Protein AF-A0A2E3C862-F1 (afdb_monomer_lite)

Foldseek 3Di:
DDPPDPPDDKDFQPPDDDDPPDDPVPDDDLLNCLQPPVVSVVVVVVVCVVVQKDWDPDLLVCQDPLNAQWFKKFFFCCPDPVNDHGRRIDRFAGWHHADPPCPVSQWTWHQHNVRMIDTDGSVGTPIMITHDSVPPPPPPPPPPVLVDAQAAAAEDDAAPQFDWAQAPVPRDTDGRYHAPDPVRSVVVCPDPSNVSCNVPVRYYYDD

Radius of gyration: 25.61 Å; chains: 1; bounding box: 65×34×68 Å

Structure (mmCIF, N/CA/C/O backbone):
data_AF-A0A2E3C862-F1
#
_entry.id   AF-A0A2E3C862-F1
#
loop_
_atom_site.group_PDB
_atom_site.id
_atom_site.type_symbol
_atom_site.label_atom_id
_atom_site.label_alt_id
_atom_site.label_comp_id
_atom_site.label_asym_id
_atom_site.label_entity_id
_atom_site.label_seq_id
_atom_site.pdbx_PDB_ins_code
_atom_site.Cartn_x
_atom_site.Cartn_y
_atom_site.Cartn_z
_atom_site.occupancy
_atom_site.B_iso_or_equiv
_atom_site.auth_seq_id
_atom_site.auth_comp_id
_atom_site.auth_asym_id
_atom_site.auth_atom_id
_atom_site.pdbx_PDB_model_num
ATOM 1 N N . MET A 1 1 ? 1.889 15.746 29.731 1.00 43.34 1 MET A N 1
ATOM 2 C CA . MET A 1 1 ? 1.780 15.105 28.400 1.00 43.34 1 MET A CA 1
ATOM 3 C C . MET A 1 1 ? 1.810 13.597 28.597 1.00 43.34 1 MET A C 1
ATOM 5 O O . MET A 1 1 ? 2.612 13.139 29.396 1.00 43.34 1 MET A O 1
ATOM 9 N N . ASN A 1 2 ? 0.906 12.845 27.964 1.00 47.69 2 ASN A N 1
ATOM 10 C CA . ASN A 1 2 ? 0.842 11.385 28.100 1.00 47.69 2 ASN A CA 1
ATOM 11 C C . ASN A 1 2 ? 2.014 10.749 27.314 1.00 47.69 2 ASN A C 1
ATOM 13 O O . ASN A 1 2 ? 2.165 11.080 26.146 1.00 47.69 2 ASN A O 1
ATOM 17 N N . PRO A 1 3 ? 2.851 9.876 27.894 1.00 51.75 3 PRO A N 1
ATOM 18 C CA . PRO A 1 3 ? 3.997 9.281 27.192 1.00 51.75 3 PRO A CA 1
ATOM 19 C C . PRO A 1 3 ? 3.621 8.343 26.026 1.00 51.75 3 PRO A C 1
ATOM 21 O O . PRO A 1 3 ? 4.484 7.998 25.230 1.00 51.75 3 PRO A O 1
ATOM 24 N N . ASN A 1 4 ? 2.342 7.979 25.869 1.00 53.47 4 ASN A N 1
ATOM 25 C CA . ASN A 1 4 ? 1.836 7.153 24.759 1.00 53.47 4 ASN A CA 1
ATOM 26 C C . ASN A 1 4 ? 1.405 7.965 23.520 1.00 53.47 4 ASN A C 1
ATOM 28 O O . ASN A 1 4 ? 0.518 7.543 22.779 1.00 53.47 4 ASN A O 1
ATOM 32 N N . LEU A 1 5 ? 1.954 9.165 23.333 1.00 59.72 5 LEU A N 1
ATOM 33 C CA . LEU A 1 5 ? 1.632 10.024 22.194 1.00 59.72 5 LEU A CA 1
ATOM 34 C C . LEU A 1 5 ? 2.174 9.440 20.889 1.00 59.72 5 LEU A C 1
ATOM 36 O O . LEU A 1 5 ? 3.243 8.837 20.873 1.00 59.72 5 LEU A O 1
ATOM 40 N N . GLN A 1 6 ? 1.462 9.704 19.790 1.00 64.69 6 GLN A N 1
ATOM 41 C CA . GLN A 1 6 ? 1.952 9.469 18.435 1.00 64.69 6 GLN A CA 1
ATOM 42 C C . GLN A 1 6 ? 3.287 10.204 18.250 1.00 64.69 6 GLN A C 1
ATOM 44 O O . GLN A 1 6 ? 3.316 11.423 18.110 1.00 64.69 6 GLN A O 1
ATOM 49 N N . MET A 1 7 ? 4.386 9.449 18.285 1.00 67.88 7 MET A N 1
ATOM 50 C CA . MET A 1 7 ? 5.750 10.000 18.281 1.00 67.88 7 MET A CA 1
ATOM 51 C C . MET A 1 7 ? 6.208 10.463 16.897 1.00 67.88 7 MET A C 1
ATOM 53 O O . MET A 1 7 ? 7.175 11.207 16.771 1.00 67.88 7 MET A O 1
ATOM 57 N N . TYR A 1 8 ? 5.518 10.004 15.857 1.00 72.94 8 TYR A N 1
ATOM 58 C CA . TYR A 1 8 ? 5.886 10.250 14.475 1.00 72.94 8 TYR A CA 1
ATOM 59 C C . TYR A 1 8 ? 4.987 11.315 13.854 1.00 72.94 8 TYR A C 1
ATOM 61 O O . TYR A 1 8 ? 3.760 11.267 13.961 1.00 72.94 8 TYR A O 1
ATOM 69 N N . GLU A 1 9 ? 5.597 12.266 13.158 1.00 76.62 9 GLU A N 1
ATOM 70 C CA . GLU A 1 9 ? 4.860 13.286 12.423 1.00 76.62 9 GLU A CA 1
ATOM 71 C C . GLU A 1 9 ? 4.286 12.740 11.112 1.00 76.62 9 GLU A C 1
ATOM 73 O O . GLU A 1 9 ? 4.819 11.819 10.484 1.00 76.62 9 GLU A O 1
ATOM 78 N N . ARG A 1 10 ? 3.187 13.352 10.668 1.00 82.69 10 ARG A N 1
ATOM 79 C CA . ARG A 1 10 ? 2.651 13.131 9.322 1.00 82.69 10 ARG A CA 1
ATOM 80 C C . ARG A 1 10 ? 3.555 13.841 8.323 1.00 82.69 10 ARG A C 1
ATOM 82 O O . ARG A 1 10 ? 3.874 15.008 8.522 1.00 82.69 10 ARG A O 1
ATOM 89 N N . LYS A 1 11 ? 3.915 13.169 7.231 1.00 81.06 11 LYS A N 1
ATOM 90 C CA . LYS A 1 11 ? 4.758 13.745 6.170 1.00 81.06 11 LYS A CA 1
ATOM 91 C C . LYS A 1 11 ? 4.010 13.754 4.845 1.00 81.06 11 LYS A C 1
ATOM 93 O O . LYS A 1 11 ? 3.270 12.816 4.552 1.00 81.06 11 LYS A O 1
ATOM 98 N N . GLU A 1 12 ? 4.171 14.805 4.051 1.00 76.69 12 GLU A N 1
ATOM 99 C CA . GLU A 1 12 ? 3.620 14.837 2.693 1.00 76.69 12 GLU A CA 1
ATOM 100 C C . GLU A 1 12 ? 4.504 14.021 1.743 1.00 76.69 12 GLU A C 1
ATOM 102 O O . GLU A 1 12 ? 5.731 14.078 1.827 1.00 76.69 12 GLU A O 1
ATOM 107 N N . ASP A 1 13 ? 3.894 13.246 0.844 1.00 73.94 13 ASP A N 1
ATOM 108 C CA . ASP A 1 13 ? 4.606 12.615 -0.266 1.00 73.94 13 ASP A CA 1
ATOM 109 C C . ASP A 1 13 ? 4.551 13.530 -1.487 1.00 73.94 13 ASP A C 1
ATOM 111 O O . ASP A 1 13 ? 3.534 13.610 -2.184 1.00 73.94 13 ASP A O 1
ATOM 115 N N . ILE A 1 14 ? 5.690 14.167 -1.751 1.00 71.50 14 ILE A N 1
ATOM 116 C CA . ILE A 1 14 ? 5.926 15.136 -2.830 1.00 71.50 14 ILE A CA 1
ATOM 117 C C . ILE A 1 14 ? 5.598 14.543 -4.216 1.00 71.50 14 ILE A C 1
ATOM 119 O O . ILE A 1 14 ? 5.314 15.277 -5.156 1.00 71.50 14 ILE A O 1
ATOM 123 N N . ASN A 1 15 ? 5.580 13.213 -4.358 1.00 71.62 15 ASN A N 1
ATOM 124 C CA . ASN A 1 15 ? 5.303 12.544 -5.631 1.00 71.62 15 ASN A CA 1
ATOM 125 C C . ASN A 1 15 ? 3.810 12.294 -5.895 1.00 71.62 15 ASN A C 1
ATOM 127 O O . ASN A 1 15 ? 3.461 11.737 -6.936 1.00 71.62 15 ASN A O 1
ATOM 131 N N . THR A 1 16 ? 2.916 12.619 -4.957 1.00 67.06 16 THR A N 1
ATOM 132 C CA . THR A 1 16 ? 1.484 12.350 -5.137 1.00 67.06 16 THR A CA 1
ATOM 133 C C . THR A 1 16 ? 0.791 13.532 -5.802 1.00 67.06 16 THR A C 1
ATOM 135 O O . THR A 1 16 ? 0.640 14.588 -5.199 1.00 67.06 16 THR A O 1
ATOM 138 N N . VAL A 1 17 ? 0.317 13.328 -7.032 1.00 68.69 17 VAL A N 1
ATOM 139 C CA . VAL A 1 17 ? -0.439 14.327 -7.799 1.00 68.69 17 VAL A CA 1
ATOM 140 C C . VAL A 1 17 ? -1.889 13.861 -7.925 1.00 68.69 17 VAL A C 1
ATOM 142 O O . VAL A 1 17 ? -2.162 12.777 -8.444 1.00 68.69 17 VAL A O 1
ATOM 145 N N . HIS A 1 18 ? -2.831 14.660 -7.420 1.00 65.94 18 HIS A N 1
ATOM 146 C CA . HIS A 1 18 ? -4.258 14.418 -7.635 1.00 65.94 18 HIS A CA 1
ATOM 147 C C . HIS A 1 18 ? -4.626 14.652 -9.102 1.00 65.94 18 HIS A C 1
ATOM 149 O O . HIS A 1 18 ? -4.003 15.466 -9.783 1.00 65.94 18 HIS A O 1
ATOM 155 N N . ARG A 1 19 ? -5.663 13.964 -9.597 1.00 67.19 19 ARG A N 1
ATOM 156 C CA . ARG A 1 19 ? -6.172 14.258 -10.940 1.00 67.19 19 ARG A CA 1
ATOM 157 C C . ARG A 1 19 ? -6.682 15.708 -11.009 1.00 67.19 19 ARG A C 1
ATOM 159 O O . ARG A 1 19 ? -7.261 16.168 -10.022 1.00 67.19 19 ARG A O 1
ATOM 166 N N . PRO A 1 20 ? -6.523 16.407 -12.148 1.00 73.00 20 PRO A N 1
ATOM 167 C CA . PRO A 1 20 ? -6.949 17.803 -12.290 1.00 73.00 20 PRO A CA 1
ATOM 168 C C . PRO A 1 20 ? -8.444 18.045 -12.025 1.00 73.00 20 PRO A C 1
ATOM 170 O O . PRO A 1 20 ? -8.834 19.141 -11.640 1.00 73.00 20 PRO A O 1
ATOM 173 N N . ASP A 1 21 ? -9.283 17.026 -12.216 1.00 74.56 21 ASP A N 1
ATOM 174 C CA . ASP A 1 21 ? -10.736 17.056 -12.029 1.00 74.56 21 ASP A CA 1
ATOM 175 C C . ASP A 1 21 ? -11.191 16.658 -10.612 1.00 74.56 21 ASP A C 1
ATOM 177 O O . ASP A 1 21 ? -12.390 16.664 -10.314 1.00 74.56 21 ASP A O 1
ATOM 181 N N . PHE A 1 22 ? -10.262 16.323 -9.711 1.00 68.50 22 PHE A N 1
ATOM 182 C CA . PHE A 1 22 ? -10.598 15.935 -8.345 1.00 68.50 22 PHE A CA 1
ATOM 183 C C . PHE A 1 22 ? -11.158 17.126 -7.555 1.00 68.50 22 PHE A C 1
ATOM 185 O O . PHE A 1 22 ? -10.423 17.994 -7.086 1.00 68.50 22 PHE A O 1
ATOM 192 N N . ASN A 1 23 ? -12.480 17.143 -7.360 1.00 65.75 23 ASN A N 1
ATOM 193 C CA . ASN A 1 23 ? -13.155 18.117 -6.508 1.00 65.75 23 ASN A CA 1
ATOM 194 C C . ASN A 1 23 ? -13.556 17.481 -5.162 1.00 65.75 23 ASN A C 1
ATOM 196 O O . ASN A 1 23 ? -14.544 16.740 -5.107 1.00 65.75 23 ASN A O 1
ATOM 200 N N . PRO A 1 24 ? -12.872 17.812 -4.051 1.00 64.38 24 PRO A N 1
ATOM 201 C CA . PRO A 1 24 ? -13.163 17.225 -2.745 1.00 64.38 24 PRO A CA 1
ATOM 202 C C . PRO A 1 24 ? -14.558 17.584 -2.211 1.00 64.38 24 PRO A C 1
ATOM 204 O O . PRO A 1 24 ? -15.084 16.859 -1.377 1.00 64.38 24 PRO A O 1
ATOM 207 N N . ARG A 1 25 ? -15.193 18.663 -2.697 1.00 61.25 25 ARG A N 1
ATOM 208 C CA . ARG A 1 25 ? -16.532 19.098 -2.251 1.00 61.25 25 ARG A CA 1
ATOM 209 C C . ARG A 1 25 ? -17.686 18.330 -2.899 1.00 61.25 25 ARG A C 1
ATOM 211 O O . ARG A 1 25 ? -18.813 18.442 -2.437 1.00 61.25 25 ARG A O 1
ATOM 218 N N . ARG A 1 26 ? -17.431 17.587 -3.981 1.00 63.19 26 ARG A N 1
ATOM 219 C CA . ARG A 1 26 ? -18.437 16.758 -4.676 1.00 63.19 26 ARG A CA 1
ATOM 220 C C . ARG A 1 26 ? -18.321 15.270 -4.342 1.00 63.19 26 ARG A C 1
ATOM 222 O O . ARG A 1 26 ? -19.100 14.465 -4.842 1.00 63.19 26 ARG A O 1
ATOM 229 N N . TYR A 1 27 ? -17.344 14.902 -3.520 1.00 62.06 27 TYR A N 1
ATOM 230 C CA . TYR A 1 27 ? -17.036 13.522 -3.192 1.00 62.06 27 TYR A CA 1
ATOM 231 C C . TYR A 1 27 ? -17.573 13.178 -1.803 1.00 62.06 27 TYR A C 1
ATOM 233 O O . TYR 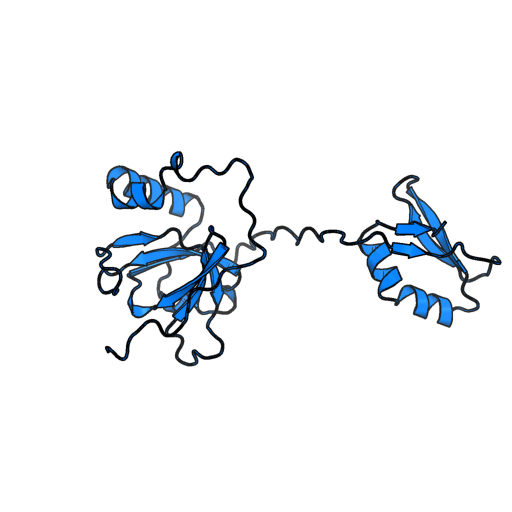A 1 27 ? -17.020 13.613 -0.796 1.00 62.06 27 TYR A O 1
ATOM 241 N N . ASN A 1 28 ? -18.623 12.356 -1.741 1.00 65.44 28 ASN A N 1
ATOM 242 C CA . ASN A 1 28 ? -18.977 11.688 -0.492 1.00 65.44 28 ASN A CA 1
ATOM 243 C C . ASN A 1 28 ? -17.975 10.564 -0.250 1.00 65.44 28 ASN A C 1
ATOM 245 O O . ASN A 1 28 ? -17.931 9.576 -0.989 1.00 65.44 28 ASN A O 1
ATOM 249 N N . SER A 1 29 ? -17.156 10.724 0.786 1.00 75.88 29 SER A N 1
ATOM 250 C CA . SER A 1 29 ? -16.175 9.717 1.156 1.00 75.88 29 SER A CA 1
ATOM 251 C C . SER A 1 29 ? -16.880 8.412 1.495 1.00 75.88 29 SER A C 1
ATOM 253 O O . SER A 1 29 ? -17.784 8.373 2.327 1.00 75.88 29 SER A O 1
ATOM 255 N N . ILE A 1 30 ? -16.406 7.314 0.903 1.00 82.12 30 ILE A N 1
ATOM 256 C CA . ILE A 1 30 ? -16.821 5.960 1.289 1.00 82.12 30 ILE A CA 1
ATOM 257 C C . ILE A 1 30 ? -16.690 5.782 2.807 1.00 82.12 30 ILE A C 1
ATOM 259 O O . ILE A 1 30 ? -17.541 5.150 3.413 1.00 82.12 30 ILE A O 1
ATOM 263 N N . GLN A 1 31 ? -15.669 6.377 3.434 1.00 85.88 31 GLN A N 1
ATOM 264 C CA . GLN A 1 31 ? -15.501 6.301 4.888 1.00 85.88 31 GLN A CA 1
ATOM 265 C C . GLN A 1 31 ? -16.673 6.936 5.624 1.00 85.88 31 GLN A C 1
ATOM 267 O O . GLN A 1 31 ? -17.142 6.364 6.598 1.00 85.88 31 GLN A O 1
ATOM 272 N N . ASP A 1 32 ? -17.142 8.094 5.169 1.00 85.31 32 AS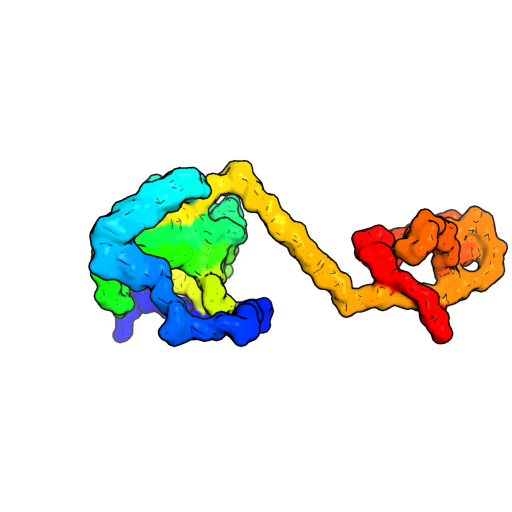P A N 1
ATOM 273 C CA . ASP A 1 32 ? -18.226 8.804 5.844 1.00 85.31 32 ASP A CA 1
ATOM 274 C C . ASP A 1 32 ? -19.508 7.985 5.738 1.00 85.31 32 ASP A C 1
ATOM 276 O O . ASP A 1 32 ? -20.150 7.726 6.749 1.00 85.31 32 ASP A O 1
ATOM 280 N N . ARG A 1 33 ? -19.792 7.453 4.543 1.00 86.94 33 ARG A N 1
ATOM 281 C CA . ARG A 1 33 ? -20.973 6.620 4.307 1.00 86.94 33 ARG A CA 1
ATOM 282 C C . ARG A 1 33 ? -20.940 5.300 5.081 1.00 86.94 33 ARG A C 1
ATOM 284 O O . ARG A 1 33 ? -21.934 4.952 5.699 1.00 86.94 33 ARG A O 1
ATOM 291 N N . VAL A 1 34 ? -19.803 4.599 5.107 1.00 89.88 34 VAL A N 1
ATOM 292 C CA . VAL A 1 34 ? -19.634 3.370 5.913 1.00 89.88 34 VAL A CA 1
ATOM 293 C C . VAL A 1 34 ? -19.811 3.655 7.406 1.00 89.88 34 VAL A C 1
ATOM 295 O O . VAL A 1 34 ? -20.312 2.807 8.126 1.00 89.88 34 VAL A O 1
ATOM 298 N N . ASN A 1 35 ? -19.405 4.833 7.883 1.00 91.62 35 ASN A N 1
ATOM 299 C CA . ASN A 1 35 ? -19.499 5.181 9.300 1.00 91.62 35 ASN A CA 1
ATOM 300 C C . ASN A 1 35 ? -20.866 5.744 9.717 1.00 91.62 35 ASN A C 1
ATOM 302 O O . ASN A 1 35 ? -21.140 5.795 10.916 1.00 91.62 35 ASN A O 1
ATOM 306 N N . SER A 1 36 ? -21.692 6.213 8.776 1.00 90.81 36 SER A N 1
ATOM 307 C CA . SER A 1 36 ? -22.982 6.847 9.075 1.00 90.81 36 SER A CA 1
ATOM 308 C C . SER A 1 36 ? -24.202 5.993 8.729 1.00 90.81 36 SER A C 1
ATOM 310 O O . SER A 1 36 ? -25.278 6.266 9.251 1.00 90.81 36 SER A O 1
ATOM 312 N N . ASP A 1 37 ? -24.060 5.005 7.843 1.00 90.69 37 ASP A N 1
ATOM 313 C CA . ASP A 1 37 ? -25.156 4.187 7.315 1.00 90.69 37 ASP A CA 1
ATOM 314 C C . ASP A 1 37 ? -24.881 2.688 7.574 1.00 90.69 37 ASP A C 1
ATOM 316 O O . ASP A 1 37 ? -24.028 2.099 6.902 1.00 90.69 37 ASP A O 1
ATOM 320 N N . PRO A 1 38 ? -25.588 2.058 8.536 1.00 91.81 38 PRO A N 1
ATOM 321 C CA . PRO A 1 38 ? -25.393 0.647 8.882 1.00 91.81 38 PRO A CA 1
ATOM 322 C C . PRO A 1 38 ? -25.710 -0.341 7.750 1.00 91.81 38 PRO A C 1
ATOM 324 O O . PRO A 1 38 ? -25.084 -1.400 7.660 1.00 91.81 38 PRO A O 1
ATOM 327 N N . GLU A 1 39 ? -26.670 -0.025 6.875 1.00 91.56 39 GLU A N 1
ATOM 328 C CA . GLU A 1 39 ? -26.999 -0.892 5.737 1.00 91.56 39 GLU A CA 1
ATOM 329 C C . GLU A 1 39 ? -25.878 -0.843 4.700 1.00 91.56 39 GLU A C 1
ATOM 331 O O . GLU A 1 39 ? -25.412 -1.881 4.214 1.00 91.56 39 GLU A O 1
ATOM 336 N N . PHE A 1 40 ? -25.379 0.364 4.419 1.00 91.06 40 PHE A N 1
ATOM 337 C CA . PHE A 1 40 ? -24.228 0.544 3.545 1.00 91.06 40 PHE A CA 1
ATOM 338 C C . PHE A 1 40 ? -22.958 -0.074 4.132 1.00 91.06 40 PHE A C 1
ATOM 340 O O . PHE A 1 40 ? -22.171 -0.648 3.382 1.00 91.06 40 PHE A O 1
ATOM 347 N N . GLU A 1 41 ? -22.749 0.012 5.448 1.00 91.44 41 GLU A N 1
ATOM 348 C CA . GLU A 1 41 ? -21.632 -0.637 6.136 1.00 91.44 41 GLU A CA 1
ATOM 349 C C . GLU A 1 41 ? -21.618 -2.137 5.840 1.00 91.44 41 GLU A C 1
ATOM 351 O O . GLU A 1 41 ? -20.607 -2.656 5.360 1.00 91.44 41 GLU A O 1
ATOM 356 N N . LYS A 1 42 ? -22.746 -2.819 6.067 1.00 91.31 42 LYS A N 1
ATOM 357 C CA . LYS A 1 42 ? -22.874 -4.259 5.829 1.00 91.31 42 LYS A CA 1
ATOM 358 C C . LYS A 1 42 ? -22.594 -4.603 4.367 1.00 91.31 42 LYS A C 1
ATOM 360 O O . LYS A 1 42 ? -21.701 -5.399 4.087 1.00 91.31 42 LYS A O 1
ATOM 365 N N . MET A 1 43 ? -23.269 -3.918 3.442 1.00 93.12 43 MET A N 1
ATOM 366 C CA . MET A 1 43 ? -23.061 -4.095 2.002 1.00 93.12 43 MET A CA 1
ATOM 367 C C . MET A 1 43 ? -21.594 -3.869 1.599 1.00 93.12 43 MET A C 1
ATOM 369 O O . MET A 1 43 ? -21.053 -4.583 0.755 1.00 93.12 43 MET A O 1
ATOM 373 N N . TYR A 1 44 ? -20.930 -2.871 2.183 1.00 91.25 44 TYR A N 1
ATOM 374 C CA . TYR A 1 44 ? -19.547 -2.549 1.857 1.00 91.25 44 TYR A CA 1
ATOM 375 C C . TYR A 1 44 ? -18.566 -3.599 2.382 1.00 91.25 44 TYR A C 1
ATOM 377 O O . TYR A 1 44 ? -17.623 -3.946 1.673 1.00 91.25 44 TYR A O 1
ATOM 385 N N . ILE A 1 45 ? -18.774 -4.125 3.591 1.00 89.06 45 ILE A N 1
ATOM 386 C CA . ILE A 1 45 ? -17.947 -5.216 4.121 1.00 89.06 45 ILE A CA 1
ATOM 387 C C . ILE A 1 45 ? -18.144 -6.494 3.302 1.00 89.06 45 ILE A C 1
ATOM 389 O O . ILE A 1 45 ? -17.149 -7.118 2.933 1.00 89.06 45 ILE A O 1
ATOM 393 N N . ASP A 1 46 ? -19.378 -6.829 2.924 1.00 88.88 46 ASP A N 1
ATOM 394 C CA . ASP A 1 46 ? -19.659 -7.972 2.045 1.00 88.88 46 ASP A CA 1
ATOM 395 C C . ASP A 1 46 ? -18.966 -7.804 0.685 1.00 88.88 46 ASP A C 1
ATOM 397 O O . ASP A 1 46 ? -18.319 -8.723 0.176 1.00 88.88 46 ASP A O 1
ATOM 401 N N . LYS A 1 47 ? -18.998 -6.584 0.134 1.00 88.94 47 LYS A N 1
ATOM 402 C CA . LYS A 1 47 ? -18.246 -6.236 -1.072 1.00 88.94 47 LYS A CA 1
ATOM 403 C C . LYS A 1 47 ? -16.740 -6.438 -0.886 1.00 88.94 47 LYS A C 1
ATOM 405 O O . LYS A 1 47 ? -16.116 -7.038 -1.757 1.00 88.94 47 LYS A O 1
ATOM 410 N N . LEU A 1 48 ? -16.146 -5.979 0.221 1.00 88.44 48 LEU A N 1
ATOM 411 C CA . LEU A 1 48 ? -14.721 -6.204 0.498 1.00 88.44 48 LEU A CA 1
ATOM 412 C C . LEU A 1 48 ? -14.390 -7.702 0.483 1.00 88.44 48 LEU A C 1
ATOM 414 O O . LEU A 1 48 ? -13.437 -8.101 -0.182 1.00 88.44 48 LEU A O 1
ATOM 418 N N . ILE A 1 49 ? -15.199 -8.527 1.146 1.00 86.38 49 ILE A N 1
ATOM 419 C CA . ILE A 1 49 ? -15.011 -9.983 1.171 1.00 86.38 49 ILE A CA 1
ATOM 420 C C . ILE A 1 49 ? -15.072 -10.556 -0.252 1.00 86.38 49 ILE A C 1
ATOM 422 O O . ILE A 1 49 ? -14.169 -11.285 -0.660 1.00 86.38 49 ILE A O 1
ATOM 426 N N . SER A 1 50 ? -16.072 -10.162 -1.048 1.00 85.69 50 SER A N 1
ATOM 427 C CA . SER A 1 50 ? -16.211 -10.607 -2.444 1.00 85.69 50 SER A CA 1
ATOM 428 C C . SER A 1 50 ? -15.044 -10.178 -3.349 1.00 85.69 50 SER A C 1
ATOM 430 O O . SER A 1 50 ? -14.694 -10.881 -4.292 1.00 85.69 50 SER A O 1
ATOM 432 N N . GLU A 1 51 ? -14.395 -9.051 -3.042 1.00 84.81 51 GLU A N 1
ATOM 433 C CA . GLU A 1 51 ? -13.222 -8.531 -3.758 1.00 84.81 51 GLU A CA 1
ATOM 434 C C . GLU A 1 51 ? -11.887 -9.135 -3.273 1.00 84.81 51 GLU A C 1
ATOM 436 O O . GLU A 1 51 ? -10.806 -8.649 -3.648 1.00 84.81 51 GLU A O 1
ATOM 441 N N . GLY A 1 52 ? -11.952 -10.167 -2.426 1.00 85.56 52 GLY A N 1
ATOM 442 C CA . GLY A 1 52 ? -10.796 -10.891 -1.903 1.00 85.56 52 GLY A CA 1
ATOM 443 C C . GLY A 1 52 ? -10.068 -10.172 -0.768 1.00 85.56 52 GLY A C 1
ATOM 444 O O . GLY A 1 52 ? -8.882 -10.420 -0.544 1.00 85.56 52 GLY A O 1
ATOM 445 N N . TRP A 1 53 ? -10.735 -9.248 -0.071 1.00 91.19 53 TRP A N 1
ATOM 446 C CA . TRP A 1 53 ? -10.220 -8.726 1.191 1.00 91.19 53 TRP A CA 1
ATOM 447 C C . TRP A 1 53 ? -10.569 -9.681 2.326 1.00 91.19 53 TRP A C 1
ATOM 449 O O . TRP A 1 53 ? -11.690 -10.174 2.419 1.00 91.19 53 TRP A O 1
ATOM 459 N N . TYR A 1 54 ? -9.633 -9.872 3.244 1.00 89.38 54 TYR A N 1
ATOM 460 C CA . TYR A 1 54 ? -9.844 -10.681 4.434 1.00 89.38 54 TYR A CA 1
ATOM 461 C C . TYR A 1 54 ? -9.350 -9.942 5.671 1.00 89.38 54 TYR A C 1
ATOM 463 O O . TYR A 1 54 ? -8.449 -9.099 5.616 1.00 89.38 54 TYR A O 1
ATOM 471 N N . LYS A 1 55 ? -9.990 -10.249 6.797 1.00 92.75 55 LYS A N 1
ATOM 472 C CA . LYS A 1 55 ? -9.613 -9.734 8.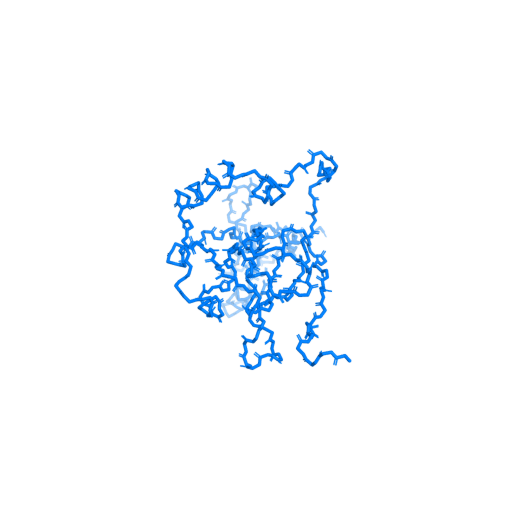108 1.00 92.75 55 LYS A CA 1
ATOM 473 C C . LYS A 1 55 ? -8.381 -10.484 8.613 1.00 92.75 55 LYS A C 1
ATOM 475 O O . LYS A 1 55 ? -8.361 -11.713 8.591 1.00 92.75 55 LYS A O 1
ATOM 480 N N . LEU A 1 56 ? -7.378 -9.756 9.096 1.00 92.25 56 LEU A N 1
ATOM 481 C CA . LEU A 1 56 ? -6.240 -10.364 9.780 1.00 92.25 56 LEU A CA 1
ATOM 482 C C . LEU A 1 56 ? -6.685 -10.973 11.113 1.00 92.25 56 LEU A C 1
ATOM 484 O O . LEU A 1 56 ? -7.428 -10.345 11.869 1.00 92.25 56 LEU A O 1
ATOM 488 N N . LEU A 1 57 ? -6.204 -12.185 11.402 1.00 90.19 57 LEU A N 1
ATOM 489 C CA . LEU A 1 57 ? -6.439 -12.841 12.689 1.00 90.19 57 LEU A CA 1
ATOM 490 C C . LEU A 1 57 ? -5.727 -12.090 13.824 1.00 90.19 57 LEU A C 1
ATOM 492 O O . LEU A 1 57 ? -6.324 -11.835 14.866 1.00 90.19 57 LEU A O 1
ATOM 496 N N . ASP A 1 58 ? -4.474 -11.697 13.584 1.00 92.94 58 ASP A N 1
ATOM 497 C CA . ASP A 1 58 ? -3.686 -10.834 14.459 1.00 92.94 58 ASP A CA 1
ATOM 498 C C . ASP A 1 58 ? -3.334 -9.534 13.724 1.00 92.94 58 ASP A C 1
ATOM 500 O O . ASP A 1 58 ? -2.720 -9.539 12.654 1.00 92.94 58 ASP A O 1
ATOM 504 N N . ASN A 1 59 ? -3.699 -8.395 14.317 1.00 92.69 59 ASN A N 1
ATOM 505 C CA . ASN A 1 59 ? -3.388 -7.081 13.760 1.00 92.69 59 ASN A CA 1
ATOM 506 C C . ASN A 1 59 ? -1.873 -6.848 13.652 1.00 92.69 59 ASN A C 1
ATOM 508 O O . ASN A 1 59 ? -1.452 -6.097 12.778 1.00 92.69 59 ASN A O 1
ATOM 512 N N . ARG A 1 60 ? -1.036 -7.490 14.482 1.00 91.50 60 ARG A N 1
ATOM 513 C CA . ARG A 1 60 ? 0.429 -7.354 14.394 1.00 91.50 60 ARG A CA 1
ATOM 514 C C . ARG A 1 60 ? 1.018 -7.999 13.146 1.00 91.50 60 ARG A C 1
ATOM 516 O O . ARG A 1 60 ? 2.094 -7.586 12.720 1.00 91.50 60 ARG A O 1
ATOM 523 N N . SER A 1 61 ? 0.318 -8.939 12.509 1.00 91.06 61 SER A N 1
ATOM 524 C CA . SER A 1 61 ? 0.784 -9.570 11.268 1.00 91.06 61 SER A CA 1
ATOM 525 C C . SER A 1 61 ? 0.966 -8.572 10.122 1.00 91.06 61 SER A C 1
ATOM 527 O O . SER A 1 61 ? 1.750 -8.832 9.217 1.00 91.06 61 SER A O 1
ATOM 529 N N . ILE A 1 62 ? 0.314 -7.403 10.172 1.00 91.25 62 ILE A N 1
ATOM 530 C CA . ILE A 1 62 ? 0.512 -6.331 9.183 1.00 91.25 62 ILE A CA 1
ATOM 531 C C . ILE A 1 62 ? 1.951 -5.781 9.160 1.00 91.25 62 ILE A C 1
ATOM 533 O O . ILE A 1 62 ? 2.359 -5.144 8.194 1.00 91.25 62 ILE A O 1
ATOM 537 N N . LEU A 1 63 ? 2.725 -6.014 10.222 1.00 90.38 63 LEU A N 1
ATOM 538 C CA . LEU A 1 63 ? 4.106 -5.561 10.344 1.00 90.38 63 LEU A CA 1
ATOM 539 C C . LEU A 1 63 ? 5.132 -6.478 9.667 1.00 90.38 63 LEU A C 1
ATOM 541 O O . LEU A 1 63 ? 6.331 -6.214 9.793 1.00 90.38 63 LEU A O 1
ATOM 545 N N . SER A 1 64 ? 4.705 -7.570 9.034 1.00 87.94 64 SER A N 1
ATOM 546 C CA . SER A 1 64 ? 5.608 -8.467 8.316 1.00 87.94 64 SER A CA 1
ATOM 547 C C . SER A 1 64 ? 6.109 -7.838 7.011 1.00 87.94 64 SER A C 1
ATOM 549 O O . SER A 1 64 ? 5.452 -6.987 6.408 1.00 87.94 64 SER A O 1
ATOM 551 N N . GLU A 1 65 ? 7.280 -8.276 6.544 1.00 83.62 65 GLU A N 1
ATOM 552 C CA . GLU A 1 65 ? 7.857 -7.803 5.276 1.00 83.62 65 GLU A CA 1
ATOM 553 C C . GLU A 1 65 ? 6.939 -8.073 4.075 1.00 83.62 65 GLU A C 1
ATOM 555 O O . GLU A 1 65 ? 6.839 -7.251 3.167 1.00 83.62 65 GLU A O 1
ATOM 560 N N . GLU A 1 66 ? 6.200 -9.184 4.098 1.00 85.44 66 GLU A N 1
ATOM 561 C CA . GLU A 1 66 ? 5.271 -9.591 3.033 1.00 85.44 66 GLU A CA 1
ATOM 562 C C . GLU A 1 66 ? 4.097 -8.619 2.839 1.00 85.44 66 GLU A C 1
ATOM 564 O O . GLU A 1 66 ? 3.498 -8.551 1.759 1.00 85.44 66 GLU A O 1
ATOM 569 N N . MET A 1 67 ? 3.777 -7.850 3.883 1.00 87.62 67 MET A N 1
ATOM 570 C CA . MET A 1 67 ? 2.690 -6.877 3.882 1.00 87.62 67 MET A CA 1
ATOM 571 C C . MET A 1 67 ? 3.122 -5.513 3.333 1.00 87.62 67 MET A C 1
ATOM 573 O O . MET A 1 67 ? 2.266 -4.694 2.992 1.00 87.62 67 MET A O 1
ATOM 577 N N . LYS A 1 68 ? 4.425 -5.249 3.174 1.00 88.94 68 LYS A N 1
ATOM 578 C CA . LYS A 1 68 ? 4.904 -3.992 2.584 1.00 88.94 68 LYS A CA 1
ATOM 579 C C . LYS A 1 68 ? 4.415 -3.841 1.143 1.00 88.94 68 LYS A C 1
ATOM 581 O O . LYS A 1 68 ? 4.401 -4.779 0.350 1.00 88.94 68 LYS A O 1
ATOM 586 N N . GLY A 1 69 ? 3.982 -2.632 0.800 1.00 85.94 69 GLY A N 1
ATOM 587 C CA . GLY A 1 69 ? 3.387 -2.312 -0.495 1.00 85.94 69 GLY A CA 1
ATOM 588 C C . GLY A 1 69 ? 1.948 -2.807 -0.674 1.00 85.94 69 GLY A C 1
ATOM 589 O O . GLY A 1 69 ? 1.364 -2.574 -1.733 1.00 85.94 69 GLY A O 1
ATOM 590 N N . ARG A 1 70 ? 1.345 -3.464 0.326 1.00 87.12 70 ARG A N 1
ATOM 591 C CA . ARG A 1 70 ? -0.043 -3.933 0.247 1.00 87.12 70 ARG A CA 1
ATOM 592 C C . ARG A 1 70 ? -1.023 -2.856 0.676 1.00 87.12 70 ARG A C 1
ATOM 594 O O . ARG A 1 70 ? -0.733 -2.020 1.531 1.00 87.12 70 ARG A O 1
ATOM 601 N N . HIS A 1 71 ? -2.204 -2.901 0.070 1.00 91.50 71 HIS A N 1
ATOM 602 C CA . HIS A 1 71 ? -3.316 -2.072 0.499 1.00 91.50 71 HIS A CA 1
ATOM 603 C C . HIS A 1 71 ? -3.948 -2.669 1.750 1.00 91.50 71 HIS A C 1
ATOM 605 O O . HIS A 1 71 ? -4.215 -3.868 1.799 1.00 91.50 71 HIS A O 1
ATOM 611 N N . PHE A 1 72 ? -4.261 -1.818 2.716 1.00 94.44 72 PHE A N 1
ATOM 612 C CA . PHE A 1 72 ? -4.994 -2.214 3.909 1.00 94.44 72 PHE A CA 1
ATOM 613 C C . PHE A 1 72 ? -6.089 -1.199 4.234 1.00 94.44 72 PHE A C 1
ATOM 615 O O . PHE A 1 72 ? -6.023 -0.024 3.862 1.00 94.44 72 PHE A O 1
ATOM 622 N N . LYS A 1 73 ? -7.102 -1.679 4.942 1.00 94.81 73 LYS A N 1
ATOM 623 C CA . LYS A 1 73 ? -8.192 -0.913 5.552 1.00 94.81 73 LYS A CA 1
ATOM 624 C C . LYS A 1 73 ? -8.265 -1.322 7.017 1.00 94.81 73 LYS A C 1
ATOM 626 O O . LYS A 1 73 ? -7.814 -2.408 7.370 1.00 94.81 73 LYS A O 1
ATOM 631 N N . TYR A 1 74 ? -8.818 -0.484 7.881 1.00 94.94 74 TYR A N 1
ATOM 632 C CA . TYR A 1 74 ? -8.861 -0.805 9.307 1.00 94.94 74 TYR A CA 1
ATOM 633 C C . TYR A 1 74 ? -10.054 -0.165 10.006 1.00 94.94 74 TYR A C 1
ATOM 635 O O . TYR A 1 74 ? -10.622 0.816 9.519 1.00 94.94 74 TYR A O 1
ATOM 643 N N . ARG A 1 75 ? -10.420 -0.706 11.169 1.00 94.81 75 ARG A N 1
ATOM 644 C CA . ARG A 1 75 ? -11.352 -0.062 12.100 1.00 94.81 75 ARG A CA 1
ATOM 645 C C . ARG A 1 75 ? -10.662 0.295 13.402 1.00 94.81 75 ARG A C 1
ATOM 647 O O . ARG A 1 75 ? -9.748 -0.397 13.842 1.00 94.81 75 ARG A O 1
ATOM 654 N N . LEU A 1 76 ? -11.122 1.368 14.031 1.00 94.81 76 LEU A N 1
ATOM 655 C CA . LEU A 1 76 ? -10.606 1.845 15.312 1.00 94.81 76 LEU A CA 1
ATOM 656 C C . LEU A 1 76 ? -11.355 1.214 16.489 1.00 94.81 76 LEU A C 1
ATOM 658 O O . LEU A 1 76 ? -12.557 0.960 16.424 1.00 94.81 76 LEU A O 1
ATOM 662 N N . ASN A 1 77 ? -10.659 0.996 17.601 1.00 93.75 77 ASN A N 1
ATOM 663 C CA . ASN A 1 77 ? -11.233 0.391 18.807 1.00 93.75 77 ASN A CA 1
ATOM 664 C C . ASN A 1 77 ? -11.936 1.390 19.744 1.00 93.75 77 ASN A C 1
ATOM 666 O O . ASN A 1 77 ? -12.502 0.980 20.755 1.00 93.75 77 ASN A O 1
ATOM 670 N N . GLY A 1 78 ? -11.914 2.681 19.404 1.00 89.81 78 GLY A N 1
ATOM 671 C CA . GLY A 1 78 ? -12.535 3.751 20.184 1.00 89.81 78 GLY A CA 1
ATOM 672 C C . GLY A 1 78 ? -11.688 4.299 21.333 1.00 89.81 78 GLY A C 1
ATOM 673 O O . GLY A 1 78 ? -12.154 5.167 22.059 1.00 89.81 78 GLY A O 1
ATOM 674 N N . LYS A 1 79 ? -10.455 3.812 21.507 1.00 87.19 79 LYS A N 1
ATOM 675 C CA . LYS A 1 79 ? -9.523 4.260 22.555 1.00 87.19 79 LYS A CA 1
ATOM 676 C C . LYS A 1 79 ? -8.497 5.282 22.056 1.00 87.19 79 LYS A C 1
ATOM 678 O O . LYS A 1 79 ? -7.709 5.788 22.846 1.00 87.19 79 LYS A O 1
ATOM 683 N N . SER A 1 80 ? -8.513 5.583 20.755 1.00 80.12 80 SER A N 1
ATOM 684 C CA . SER A 1 80 ? -7.584 6.534 20.142 1.00 80.12 80 SER A CA 1
ATOM 685 C C . SER A 1 80 ? -7.849 7.967 20.604 1.00 80.12 80 SER A C 1
ATOM 687 O O . SER A 1 80 ? -9.003 8.369 20.776 1.00 80.12 80 SER A O 1
ATOM 689 N N . LEU A 1 81 ? -6.800 8.786 20.627 1.00 74.31 81 LEU A N 1
ATOM 690 C CA . LEU A 1 81 ? -6.885 10.220 20.930 1.00 74.31 81 LEU A CA 1
ATOM 691 C C . LEU A 1 81 ? -7.683 11.035 19.899 1.00 74.31 81 LEU A C 1
ATOM 693 O O . LEU A 1 81 ? -8.021 12.185 20.154 1.00 74.31 81 LEU A O 1
ATOM 697 N N . SER A 1 82 ? -8.012 10.455 18.741 1.00 74.06 82 SER A N 1
ATOM 698 C CA . SER A 1 82 ? -8.830 11.128 17.724 1.00 74.06 82 SER A CA 1
ATOM 699 C C . SER A 1 82 ? -10.293 11.338 18.139 1.00 74.06 82 SER A C 1
ATOM 701 O O . SER A 1 82 ? -11.032 12.002 17.417 1.00 74.06 82 SER A O 1
ATOM 703 N N . GLY A 1 83 ? -10.735 10.731 19.248 1.00 80.44 83 GLY A N 1
ATOM 704 C CA . GLY A 1 83 ? -12.138 10.743 19.675 1.00 80.44 83 GLY A CA 1
ATOM 705 C C . GLY A 1 83 ? -13.062 9.909 18.780 1.00 80.44 83 GLY A C 1
ATOM 706 O O . GLY A 1 83 ? -14.280 9.952 18.936 1.00 80.44 83 GLY A O 1
ATOM 707 N N . ALA A 1 84 ? -12.506 9.147 17.831 1.00 87.88 84 ALA A N 1
ATOM 708 C CA . ALA A 1 84 ? -13.283 8.265 16.971 1.00 87.88 84 ALA A CA 1
ATOM 709 C C . ALA A 1 84 ? -14.011 7.195 17.794 1.00 87.88 84 ALA A C 1
ATOM 711 O O . ALA A 1 84 ? -13.440 6.609 18.712 1.00 87.88 84 ALA A O 1
ATOM 712 N N . LYS A 1 85 ? -15.260 6.896 17.425 1.00 92.12 85 LYS A N 1
ATOM 713 C CA . LYS A 1 85 ? -16.055 5.847 18.074 1.00 92.12 85 LYS A CA 1
ATOM 714 C C . LYS A 1 85 ? -15.489 4.463 17.749 1.00 92.12 85 LYS A C 1
ATOM 716 O O . LYS A 1 85 ? -14.922 4.248 16.672 1.00 92.12 85 LYS A O 1
ATOM 721 N N . LYS A 1 86 ? -15.679 3.500 18.654 1.00 94.31 86 LYS A N 1
ATOM 722 C CA . LYS A 1 86 ? -15.357 2.092 18.383 1.00 94.31 86 LYS A CA 1
ATOM 723 C C . LYS A 1 86 ? -16.073 1.629 17.111 1.00 94.31 86 LYS A C 1
ATOM 725 O O . LYS A 1 86 ? -17.249 1.916 16.933 1.00 94.31 86 LYS A O 1
ATOM 730 N N . GLY A 1 87 ? -15.352 0.923 16.246 1.00 92.38 87 GLY A N 1
ATOM 731 C CA . GLY A 1 87 ? -15.850 0.463 14.952 1.00 92.38 87 GLY A CA 1
ATOM 732 C C . GLY A 1 87 ? -15.697 1.477 13.818 1.00 92.38 87 GLY A C 1
ATOM 733 O O . GLY A 1 87 ? -15.998 1.130 12.686 1.00 92.38 87 GLY A O 1
ATOM 734 N N . THR A 1 88 ? -15.175 2.687 14.071 1.00 93.88 88 THR A N 1
ATOM 735 C CA . THR A 1 88 ? -14.966 3.680 13.002 1.00 93.88 88 THR A CA 1
ATOM 736 C C . THR A 1 88 ? -14.038 3.114 11.930 1.00 93.88 88 THR A C 1
ATOM 738 O O . THR A 1 88 ? -12.864 2.840 12.195 1.00 93.88 88 THR A O 1
ATOM 741 N N . PHE A 1 89 ? -14.564 2.973 10.720 1.00 94.12 89 PHE A N 1
ATOM 742 C CA . PHE A 1 89 ? -13.876 2.502 9.535 1.00 94.12 89 PHE A CA 1
ATOM 743 C C . PHE A 1 89 ? -12.987 3.589 8.931 1.00 94.12 89 PHE A C 1
ATOM 745 O O . PHE A 1 89 ? -13.379 4.754 8.789 1.00 94.12 89 PHE A O 1
ATOM 752 N N . ARG A 1 90 ? -11.783 3.184 8.530 1.00 91.88 90 ARG A N 1
ATOM 753 C CA . ARG A 1 90 ? -10.820 3.995 7.794 1.00 91.88 90 ARG A CA 1
ATOM 754 C C . ARG A 1 90 ? -10.380 3.266 6.533 1.00 91.88 90 ARG A C 1
ATOM 756 O O . ARG A 1 90 ? -10.033 2.085 6.551 1.00 91.88 90 ARG A O 1
ATOM 763 N N . SER A 1 91 ? -10.326 4.013 5.432 1.00 88.75 91 SER A N 1
ATOM 764 C CA . SER A 1 91 ? -9.924 3.484 4.123 1.00 88.75 91 SER A CA 1
ATOM 765 C C . SER A 1 91 ? -8.458 3.060 4.060 1.00 88.75 91 SER A C 1
ATOM 767 O O . SER A 1 91 ? -8.093 2.383 3.101 1.00 88.75 91 SER A O 1
ATOM 769 N N . GLY A 1 92 ? -7.641 3.464 5.038 1.00 90.88 92 GLY A N 1
ATOM 770 C CA . GLY A 1 92 ? -6.219 3.146 5.109 1.00 90.88 92 GLY A CA 1
ATOM 771 C C . GLY A 1 92 ? -5.436 3.664 3.908 1.00 90.88 92 GLY A C 1
ATOM 772 O O . GLY A 1 92 ? -5.561 4.830 3.522 1.00 90.88 92 GLY A O 1
ATOM 773 N N . GLY A 1 93 ? -4.603 2.798 3.340 1.00 91.12 93 GLY A N 1
ATOM 774 C CA . GLY A 1 93 ? -3.673 3.146 2.274 1.00 91.12 93 GLY A CA 1
ATOM 775 C C . GLY A 1 93 ? -2.740 1.991 1.937 1.00 91.12 93 GLY A C 1
ATOM 776 O O . GLY A 1 93 ? -3.139 0.833 2.038 1.00 91.12 93 GLY A O 1
ATOM 777 N N . ILE A 1 94 ? -1.514 2.314 1.534 1.00 90.69 94 ILE A N 1
ATOM 778 C CA . ILE A 1 94 ? -0.465 1.352 1.182 1.00 90.69 94 ILE A CA 1
ATOM 779 C C . ILE A 1 94 ? 0.536 1.255 2.332 1.00 90.69 94 ILE A C 1
ATOM 781 O O . ILE A 1 94 ? 1.084 2.270 2.763 1.00 90.69 94 ILE A O 1
ATOM 785 N N . ILE A 1 95 ? 0.790 0.043 2.813 1.00 91.88 95 ILE A N 1
ATOM 786 C CA . ILE A 1 95 ? 1.724 -0.222 3.910 1.00 91.88 95 ILE A CA 1
ATOM 787 C C . ILE A 1 95 ? 3.149 0.092 3.454 1.00 91.88 95 ILE A C 1
ATOM 789 O O . ILE A 1 95 ? 3.606 -0.404 2.426 1.00 91.88 95 ILE A O 1
ATOM 793 N N . ILE A 1 96 ? 3.865 0.891 4.239 1.00 89.50 96 ILE A N 1
ATOM 794 C CA . ILE A 1 96 ? 5.305 1.124 4.073 1.00 89.50 96 ILE A CA 1
ATOM 795 C C . ILE A 1 96 ? 6.078 0.136 4.957 1.00 89.50 96 ILE A C 1
ATOM 797 O O . ILE A 1 96 ? 7.084 -0.420 4.522 1.00 89.50 96 ILE A O 1
ATOM 801 N N . GLY A 1 97 ? 5.576 -0.125 6.168 1.00 85.62 97 GLY A N 1
ATOM 802 C CA . GLY A 1 97 ? 6.164 -1.050 7.138 1.00 85.62 97 GLY A CA 1
ATOM 803 C C . GLY A 1 97 ? 6.296 -0.411 8.517 1.00 85.62 97 GLY A C 1
ATOM 804 O O . GLY A 1 97 ? 5.501 0.456 8.877 1.00 85.62 97 GLY A O 1
ATOM 805 N N . ARG A 1 98 ? 7.302 -0.834 9.286 1.00 84.75 98 ARG A N 1
ATOM 806 C CA . ARG A 1 98 ? 7.684 -0.197 10.557 1.00 84.75 98 ARG A CA 1
ATOM 807 C C . ARG A 1 98 ? 8.514 1.059 10.303 1.00 84.75 98 ARG A C 1
ATOM 809 O O . ARG A 1 98 ? 9.143 1.180 9.252 1.00 84.75 98 ARG A O 1
ATOM 816 N N . SER A 1 99 ? 8.515 1.982 11.262 1.00 76.50 99 SER A N 1
ATOM 817 C CA . SER A 1 99 ? 9.542 3.026 11.298 1.00 76.50 99 SER A CA 1
ATOM 818 C C . SER A 1 99 ? 10.892 2.396 11.646 1.00 76.50 99 SER A C 1
ATOM 820 O O . SER A 1 99 ? 10.928 1.433 12.408 1.00 76.50 99 SER A O 1
ATOM 822 N N . ASN A 1 100 ? 11.989 2.946 11.120 1.00 71.81 100 ASN A N 1
ATOM 823 C CA . ASN A 1 100 ? 13.339 2.476 11.453 1.00 71.81 100 ASN A CA 1
ATOM 824 C C . ASN A 1 100 ? 13.673 2.673 12.940 1.00 71.81 100 ASN A C 1
ATOM 826 O O . ASN A 1 100 ? 14.505 1.948 13.464 1.00 71.81 100 ASN A O 1
ATOM 830 N N . ASP A 1 101 ? 13.000 3.620 13.598 1.00 75.19 101 ASP A N 1
ATOM 831 C CA . ASP A 1 101 ? 13.217 3.966 15.006 1.00 75.19 101 ASP A CA 1
ATOM 832 C C . ASP A 1 101 ? 12.171 3.311 15.944 1.00 75.19 101 ASP A C 1
ATOM 834 O O . ASP A 1 101 ? 12.025 3.707 17.099 1.00 75.19 101 ASP A O 1
ATOM 838 N N . ASP A 1 102 ? 11.377 2.348 15.448 1.00 79.56 102 ASP A N 1
ATOM 839 C CA . ASP A 1 102 ? 10.322 1.644 16.201 1.00 79.56 102 ASP A CA 1
ATOM 840 C C . ASP A 1 102 ? 10.619 0.143 16.329 1.00 79.56 102 ASP A C 1
ATOM 842 O O . ASP A 1 102 ? 9.939 -0.702 15.734 1.00 79.56 102 ASP A O 1
ATOM 846 N N . ASP A 1 103 ? 11.631 -0.184 17.134 1.00 75.25 103 ASP A N 1
ATOM 847 C CA . ASP A 1 103 ? 12.052 -1.566 17.407 1.00 75.25 103 ASP A CA 1
ATOM 848 C C . ASP A 1 103 ? 10.914 -2.420 17.996 1.00 75.25 103 ASP A C 1
ATOM 850 O O . ASP A 1 103 ? 10.757 -3.599 17.665 1.00 75.25 103 ASP A O 1
ATOM 854 N N . ASP A 1 104 ? 10.053 -1.797 18.804 1.00 79.44 104 ASP A N 1
ATOM 855 C CA . ASP A 1 104 ? 8.922 -2.447 19.470 1.00 79.44 104 ASP A CA 1
ATOM 856 C C . ASP A 1 104 ? 7.736 -2.733 18.527 1.00 79.44 104 ASP A C 1
ATOM 858 O O . ASP A 1 104 ? 6.797 -3.443 18.904 1.00 79.44 104 ASP A O 1
ATOM 862 N N . GLY A 1 105 ? 7.732 -2.173 17.310 1.00 82.19 105 GLY A N 1
ATOM 863 C CA . GLY A 1 105 ? 6.631 -2.314 16.355 1.00 82.19 105 GLY A CA 1
ATOM 864 C C . GLY A 1 105 ? 5.306 -1.764 16.890 1.00 82.19 105 GLY A C 1
ATOM 865 O O . GLY A 1 105 ? 4.256 -2.395 16.748 1.00 82.19 105 GLY A O 1
ATOM 866 N N . LYS A 1 106 ? 5.332 -0.603 17.545 1.00 87.75 106 LYS A N 1
ATOM 867 C CA . LYS A 1 106 ? 4.129 0.069 18.065 1.00 87.75 106 LYS A CA 1
ATOM 868 C C . LYS A 1 106 ? 3.313 0.734 16.957 1.00 87.75 106 LYS A C 1
ATOM 870 O O . LYS A 1 106 ? 2.1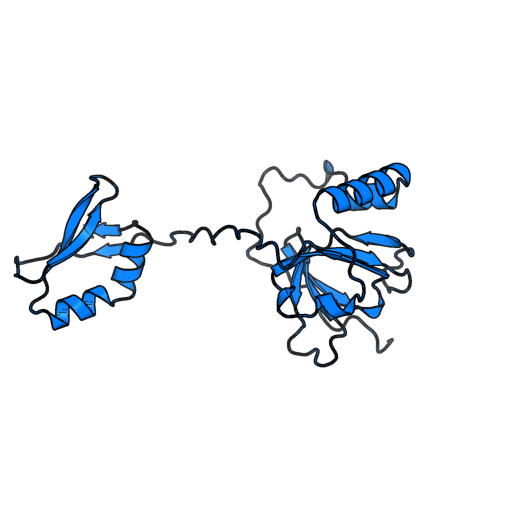01 0.919 17.120 1.00 87.75 106 LYS A O 1
ATOM 875 N N . TYR A 1 107 ? 3.954 1.073 15.843 1.00 89.06 107 TYR A N 1
ATOM 876 C CA . TYR A 1 107 ? 3.390 1.845 14.751 1.00 89.06 107 TYR A CA 1
ATOM 877 C C . TYR A 1 107 ? 3.545 1.154 13.398 1.00 89.06 107 TYR A C 1
ATOM 879 O O . TYR A 1 107 ? 4.550 0.525 13.074 1.00 89.06 107 TYR A O 1
ATOM 887 N N . ILE A 1 108 ? 2.536 1.357 12.559 1.00 90.81 108 ILE A N 1
ATOM 888 C CA . ILE A 1 108 ? 2.565 1.033 11.138 1.00 90.81 108 ILE A CA 1
ATOM 889 C C . ILE A 1 108 ? 2.671 2.347 10.383 1.00 90.81 108 ILE A C 1
ATOM 891 O O . ILE A 1 108 ? 1.813 3.222 10.520 1.00 90.81 108 ILE A O 1
ATOM 895 N N . MET A 1 109 ? 3.694 2.473 9.552 1.00 92.06 109 MET A N 1
ATOM 896 C CA . MET A 1 109 ? 3.802 3.556 8.590 1.00 92.06 109 MET A CA 1
ATOM 897 C C . MET A 1 109 ? 3.060 3.158 7.322 1.00 92.06 109 MET A C 1
ATOM 899 O O . MET A 1 109 ? 3.280 2.080 6.760 1.00 92.06 109 MET A O 1
ATOM 903 N N . TYR A 1 110 ? 2.184 4.037 6.846 1.00 92.44 110 TYR A N 1
ATOM 904 C CA . TYR A 1 110 ? 1.476 3.820 5.594 1.00 92.44 110 TYR A CA 1
ATOM 905 C C . TYR A 1 110 ? 1.282 5.113 4.806 1.00 92.44 110 TYR A C 1
ATOM 907 O O . TYR A 1 110 ? 1.159 6.199 5.371 1.00 92.44 110 TYR A O 1
ATOM 915 N N . LYS A 1 111 ? 1.224 4.987 3.480 1.00 90.56 111 LYS A N 1
ATOM 916 C CA . LYS A 1 111 ? 0.877 6.068 2.558 1.00 90.56 111 LYS A CA 1
ATOM 917 C C . LYS A 1 111 ? -0.629 6.057 2.318 1.00 90.56 111 LYS A C 1
ATOM 919 O O . LYS A 1 111 ? -1.152 5.128 1.704 1.00 90.56 111 LYS A O 1
ATOM 924 N N . ALA A 1 112 ? -1.334 7.077 2.790 1.00 86.88 112 ALA A N 1
ATOM 925 C CA . ALA A 1 112 ? -2.753 7.255 2.513 1.00 86.88 112 ALA A CA 1
ATOM 926 C C . ALA A 1 112 ? -2.990 7.676 1.052 1.00 86.88 112 ALA A C 1
ATOM 928 O O . ALA A 1 112 ? -2.114 8.228 0.386 1.00 86.88 112 ALA A O 1
ATOM 929 N N . TYR A 1 113 ? -4.210 7.467 0.554 1.00 80.62 113 TYR A N 1
ATOM 930 C CA . TYR A 1 113 ? -4.579 7.799 -0.833 1.00 80.62 113 TYR A CA 1
ATOM 931 C C . TYR A 1 113 ? -4.557 9.301 -1.156 1.00 80.62 113 TYR A C 1
ATOM 933 O O . TYR A 1 113 ? -4.580 9.673 -2.323 1.00 80.62 113 TYR A O 1
ATOM 941 N N . ASN A 1 114 ? -4.499 10.162 -0.140 1.00 76.50 114 ASN A N 1
ATOM 942 C CA . ASN A 1 114 ? -4.286 11.601 -0.306 1.00 76.50 114 ASN A CA 1
ATOM 943 C C . ASN A 1 114 ? -2.798 11.985 -0.405 1.00 76.50 114 ASN A C 1
ATOM 945 O O . ASN A 1 114 ? -2.473 13.163 -0.335 1.00 76.50 114 ASN A O 1
ATOM 949 N N . GLY A 1 115 ? -1.894 11.006 -0.484 1.00 76.06 115 GLY A N 1
ATOM 950 C CA . GLY A 1 115 ? -0.461 11.250 -0.598 1.00 76.06 115 GLY A CA 1
ATOM 951 C C . GLY A 1 115 ? 0.240 11.582 0.710 1.00 76.06 115 GLY A C 1
ATOM 952 O O . GLY A 1 115 ? 1.434 11.831 0.698 1.00 76.06 115 GLY A O 1
ATOM 953 N N . ARG A 1 116 ? -0.439 11.574 1.858 1.00 84.31 116 ARG A N 1
ATOM 954 C CA . ARG A 1 116 ? 0.236 11.772 3.145 1.00 84.31 116 ARG A CA 1
ATOM 955 C C . ARG A 1 116 ? 0.669 10.444 3.745 1.00 84.31 116 ARG A C 1
ATOM 957 O O . ARG A 1 116 ? -0.056 9.451 3.686 1.00 84.31 116 ARG A O 1
ATOM 964 N N . ILE A 1 117 ? 1.848 10.442 4.347 1.00 87.88 117 ILE A N 1
ATOM 965 C CA . ILE A 1 117 ? 2.365 9.339 5.143 1.00 87.88 117 ILE A CA 1
ATOM 966 C C . ILE A 1 117 ? 1.872 9.527 6.572 1.00 87.88 117 ILE A C 1
ATOM 968 O O . ILE A 1 117 ? 2.082 10.576 7.187 1.00 87.88 117 ILE A O 1
ATOM 972 N N . PHE A 1 118 ? 1.208 8.498 7.084 1.00 88.19 118 PHE A N 1
ATOM 973 C CA . PHE A 1 118 ? 0.653 8.472 8.424 1.00 88.19 118 PHE A CA 1
ATOM 974 C C . PHE A 1 118 ? 1.314 7.369 9.249 1.00 88.19 118 PHE A C 1
ATOM 976 O O . PHE A 1 118 ? 1.431 6.235 8.778 1.00 88.19 118 PHE A O 1
ATOM 983 N N . PRO A 1 119 ? 1.671 7.673 10.502 1.00 90.12 119 PRO A N 1
ATOM 984 C CA . PRO A 1 119 ? 1.852 6.658 11.524 1.00 90.12 11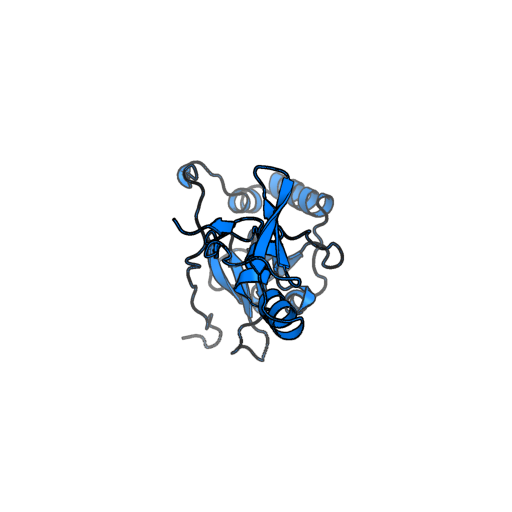9 PRO A CA 1
ATOM 985 C C . PRO A 1 119 ? 0.483 6.209 12.043 1.00 90.12 119 PRO A C 1
ATOM 987 O O . PRO A 1 119 ? -0.388 7.038 12.322 1.00 90.12 119 PRO A O 1
ATOM 990 N N . LEU A 1 120 ? 0.290 4.905 12.203 1.00 90.31 120 LEU A N 1
ATOM 991 C CA . LEU A 1 120 ? -0.886 4.318 12.837 1.00 90.31 120 LEU A CA 1
ATOM 992 C C . LEU A 1 120 ? -0.454 3.463 14.020 1.00 90.31 120 LEU A C 1
ATOM 994 O O . LEU A 1 120 ? 0.272 2.490 13.846 1.00 90.31 120 LEU A O 1
ATOM 998 N N . GLN A 1 121 ? -0.921 3.818 15.212 1.00 90.44 121 GLN A N 1
ATOM 999 C CA . GLN A 1 121 ? -0.622 3.069 16.423 1.00 90.44 121 GLN A CA 1
ATOM 1000 C C . GLN A 1 121 ? -1.432 1.771 16.458 1.00 90.44 121 GLN A C 1
ATOM 1002 O O . GLN A 1 121 ? -2.660 1.798 16.366 1.00 90.44 121 GLN A O 1
ATOM 1007 N N . ILE A 1 122 ? -0.764 0.628 16.618 1.00 90.56 122 ILE A N 1
ATOM 1008 C CA . ILE A 1 122 ? -1.427 -0.686 16.574 1.00 90.56 122 ILE A CA 1
ATOM 1009 C C . ILE A 1 122 ? -2.436 -0.845 17.710 1.00 90.56 122 ILE A C 1
ATOM 1011 O O . ILE A 1 122 ? -3.497 -1.434 17.510 1.00 90.56 122 ILE A O 1
ATOM 1015 N N . SER A 1 123 ? -2.151 -0.273 18.884 1.00 90.50 123 SER A N 1
ATOM 1016 C CA . SER A 1 123 ? -3.045 -0.345 20.047 1.00 90.50 123 SER A CA 1
ATOM 1017 C C . SER A 1 123 ? -4.404 0.316 19.832 1.00 90.50 123 SER A C 1
ATOM 1019 O O . SER A 1 123 ? -5.316 0.059 20.612 1.00 90.50 123 SER A O 1
ATOM 1021 N N . ASP A 1 124 ? -4.550 1.157 18.808 1.00 91.62 124 ASP A N 1
ATOM 1022 C CA . ASP A 1 124 ? -5.790 1.879 18.506 1.00 91.62 124 ASP A CA 1
ATOM 1023 C C . ASP A 1 124 ? -6.671 1.117 17.506 1.00 91.62 124 ASP A C 1
ATOM 1025 O O . ASP A 1 124 ? -7.824 1.488 17.257 1.00 91.62 124 ASP A O 1
ATOM 1029 N N . ILE A 1 125 ? -6.143 0.037 16.930 1.00 93.38 125 ILE A N 1
ATOM 1030 C CA . ILE A 1 125 ? -6.793 -0.735 15.882 1.00 93.38 125 ILE A CA 1
ATOM 1031 C C . ILE A 1 125 ? -7.662 -1.824 16.508 1.00 93.38 125 ILE A C 1
ATOM 1033 O O . ILE A 1 125 ? -7.226 -2.594 17.362 1.00 93.38 125 ILE A O 1
ATOM 1037 N N . LEU A 1 126 ? -8.914 -1.891 16.063 1.00 94.94 126 LEU A N 1
ATOM 1038 C CA . LEU A 1 126 ? -9.815 -2.997 16.361 1.00 94.94 126 LEU A CA 1
ATOM 1039 C C . LEU A 1 126 ? -9.531 -4.173 15.427 1.00 94.94 126 LEU A C 1
ATOM 1041 O O . LEU A 1 126 ? -9.319 -5.292 15.880 1.00 94.94 126 LEU A O 1
ATOM 1045 N N . GLU A 1 127 ? -9.503 -3.911 14.124 1.00 95.25 127 GLU A N 1
ATOM 1046 C CA . GLU A 1 127 ? -9.295 -4.926 13.095 1.00 95.25 127 GLU A CA 1
ATOM 1047 C C . GLU A 1 127 ? -8.710 -4.325 11.822 1.00 95.25 127 GLU A C 1
ATOM 1049 O O . GLU A 1 127 ? -8.897 -3.140 11.525 1.00 95.25 127 GLU A O 1
ATOM 1054 N N . ILE A 1 128 ? -8.018 -5.175 11.070 1.00 95.12 128 ILE A N 1
ATOM 1055 C CA . ILE A 1 128 ? -7.352 -4.849 9.814 1.00 95.12 128 ILE A CA 1
ATOM 1056 C C . ILE A 1 128 ? -7.887 -5.763 8.724 1.00 95.12 128 ILE A C 1
ATOM 1058 O O . ILE A 1 128 ? -8.002 -6.969 8.922 1.00 95.12 128 ILE A O 1
ATOM 1062 N N . TYR A 1 129 ? -8.135 -5.183 7.557 1.00 94.12 129 TYR A N 1
ATOM 1063 C CA . TYR A 1 129 ? -8.456 -5.894 6.331 1.00 94.12 129 TYR A CA 1
ATOM 1064 C C . TYR A 1 129 ? -7.345 -5.672 5.314 1.00 94.12 129 TYR A C 1
ATOM 1066 O O . TYR A 1 129 ? -6.942 -4.532 5.072 1.00 94.12 129 TYR A O 1
ATOM 1074 N N . THR A 1 130 ? -6.883 -6.742 4.682 1.00 91.88 130 THR A N 1
ATOM 1075 C CA . THR A 1 130 ? -5.873 -6.701 3.619 1.00 91.88 130 THR A CA 1
ATOM 1076 C C . THR A 1 130 ? -6.276 -7.633 2.478 1.00 91.88 130 THR A C 1
ATOM 1078 O O . THR A 1 130 ? -7.190 -8.444 2.626 1.00 91.88 130 THR A O 1
ATOM 1081 N N . LYS A 1 131 ? -5.631 -7.489 1.321 1.00 84.50 131 LYS A N 1
ATOM 1082 C CA . LYS A 1 131 ? -5.741 -8.450 0.213 1.00 84.50 131 LYS A CA 1
ATOM 1083 C C . LYS A 1 131 ? -4.650 -9.504 0.317 1.00 84.50 131 LYS A C 1
ATOM 1085 O O . LYS A 1 131 ? -3.584 -9.221 0.860 1.00 84.50 131 LYS A O 1
ATOM 1090 N N . ASP A 1 132 ? -4.933 -10.703 -0.194 1.00 70.50 132 ASP A N 1
ATOM 1091 C CA . ASP A 1 132 ? -4.058 -11.872 -0.030 1.00 70.50 132 ASP A CA 1
ATOM 1092 C C . ASP A 1 132 ? -2.628 -11.560 -0.513 1.00 70.50 132 ASP A C 1
ATOM 1094 O O . ASP A 1 132 ? -2.450 -11.170 -1.674 1.00 70.50 132 ASP A O 1
ATOM 1098 N N . PRO A 1 133 ? -1.596 -11.687 0.347 1.00 61.47 133 PRO A N 1
ATOM 1099 C CA . PRO A 1 133 ? -0.209 -11.493 -0.054 1.00 61.47 133 PRO A CA 1
ATOM 1100 C C . PRO A 1 133 ? 0.221 -12.502 -1.131 1.00 61.47 133 PRO A C 1
ATOM 1102 O O . PRO A 1 133 ? 1.065 -12.174 -1.970 1.00 61.47 133 PRO A O 1
ATOM 1105 N N . SER A 1 134 ? -0.396 -13.683 -1.177 1.00 59.19 134 SER A N 1
ATOM 1106 C CA . SER A 1 134 ? -0.154 -14.737 -2.173 1.00 59.19 134 SER A CA 1
ATOM 1107 C C . SER A 1 134 ? -0.606 -14.315 -3.569 1.00 59.19 134 SER A C 1
ATOM 1109 O O . SER A 1 134 ? 0.022 -14.656 -4.575 1.00 59.19 134 SER A O 1
ATOM 1111 N N . ILE A 1 135 ? -1.659 -13.497 -3.642 1.00 62.78 135 ILE A N 1
ATOM 1112 C CA . ILE A 1 135 ? -2.050 -12.824 -4.872 1.00 62.78 135 ILE A CA 1
ATOM 1113 C C . ILE A 1 135 ? -1.043 -11.703 -5.064 1.00 62.78 135 ILE A C 1
ATOM 1115 O O . ILE A 1 135 ? -1.141 -10.637 -4.454 1.00 62.78 135 ILE A O 1
ATOM 1119 N N . LYS A 1 136 ? -0.032 -11.929 -5.909 1.00 51.72 136 LYS A N 1
ATOM 1120 C CA . LYS A 1 136 ? 0.806 -10.830 -6.390 1.00 51.72 136 LYS A CA 1
ATOM 1121 C C . LYS A 1 136 ? -0.154 -9.788 -6.947 1.00 51.72 136 LYS A C 1
ATOM 1123 O O . LYS A 1 136 ? -0.809 -10.038 -7.957 1.00 51.72 136 LYS A O 1
ATOM 1128 N N . ILE A 1 137 ? -0.233 -8.625 -6.292 1.00 51.78 137 ILE A N 1
ATOM 1129 C CA . ILE A 1 137 ? -0.674 -7.421 -6.984 1.00 51.78 137 ILE A CA 1
ATOM 1130 C C . ILE A 1 137 ? 0.273 -7.406 -8.171 1.00 51.78 137 ILE A C 1
ATOM 1132 O O . ILE A 1 137 ? 1.486 -7.297 -7.967 1.00 51.78 137 ILE A O 1
ATOM 1136 N N . GLN A 1 138 ? -0.239 -7.672 -9.379 1.00 43.16 138 GLN A N 1
ATOM 1137 C CA . GLN A 1 138 ? 0.505 -7.337 -10.574 1.00 43.16 138 GLN A CA 1
ATOM 1138 C C . GLN A 1 138 ? 0.759 -5.867 -10.362 1.00 43.16 138 GLN A C 1
ATOM 1140 O O . GLN A 1 138 ? -0.164 -5.057 -10.459 1.00 43.16 138 GLN A O 1
ATOM 1145 N N . GLY A 1 139 ? 1.971 -5.541 -9.907 1.00 38.25 139 GLY A N 1
ATOM 1146 C CA . GLY A 1 139 ? 2.369 -4.167 -9.842 1.00 38.25 139 GLY A CA 1
ATOM 1147 C C . GLY A 1 139 ? 1.985 -3.643 -11.208 1.00 38.25 139 GLY A C 1
ATOM 1148 O O . GLY A 1 139 ? 2.264 -4.290 -12.225 1.00 38.25 139 GLY A O 1
ATOM 1149 N N . SER A 1 140 ? 1.361 -2.475 -11.242 1.00 42.03 140 SER A N 1
ATOM 1150 C CA . SER A 1 140 ? 1.862 -1.489 -12.172 1.00 42.03 140 SER A CA 1
ATOM 1151 C C . SER A 1 140 ? 3.377 -1.675 -12.138 1.00 42.03 140 SER A C 1
ATOM 1153 O O . SER A 1 140 ? 4.027 -1.246 -11.177 1.00 42.03 140 SER A O 1
ATOM 1155 N N . LYS A 1 141 ? 3.929 -2.457 -13.095 1.00 42.47 141 LYS A N 1
ATOM 1156 C CA . LYS A 1 141 ? 5.327 -2.357 -13.501 1.00 42.47 141 LYS A CA 1
ATOM 1157 C C . LYS A 1 141 ? 5.497 -0.869 -13.425 1.00 42.47 141 LYS A C 1
ATOM 1159 O O . LYS A 1 141 ? 4.700 -0.214 -14.097 1.00 42.47 141 LYS A O 1
ATOM 1164 N N . LYS A 1 142 ? 6.353 -0.361 -12.521 1.00 39.84 142 LYS A N 1
ATOM 1165 C CA . LYS A 1 142 ? 6.697 1.062 -12.517 1.00 39.84 142 LYS A CA 1
ATOM 1166 C C . LYS A 1 142 ? 6.702 1.410 -13.988 1.00 39.84 142 LYS A C 1
ATOM 1168 O O . LYS A 1 142 ? 7.501 0.786 -14.699 1.00 39.84 142 LYS A O 1
ATOM 1173 N N . GLU A 1 143 ? 5.738 2.212 -14.456 1.00 42.16 143 GLU A N 1
ATOM 1174 C CA . GLU A 1 143 ? 5.895 2.806 -15.765 1.00 42.16 143 GLU A CA 1
ATOM 1175 C C . GLU A 1 143 ? 7.247 3.448 -15.572 1.00 42.16 143 GLU A C 1
ATOM 1177 O O . GLU A 1 143 ? 7.440 4.261 -14.660 1.00 42.16 143 GLU A O 1
ATOM 1182 N N . GLN A 1 144 ? 8.253 2.857 -16.214 1.00 42.78 144 GLN A N 1
ATOM 1183 C CA . GLN A 1 144 ? 9.568 3.431 -16.194 1.00 42.78 144 GLN A CA 1
ATOM 1184 C C . GLN A 1 144 ? 9.284 4.684 -16.971 1.00 42.78 144 GLN A C 1
ATOM 1186 O O . GLN A 1 144 ? 9.176 4.619 -18.187 1.00 42.78 144 GLN A O 1
ATOM 1191 N N . SER A 1 145 ? 8.997 5.764 -16.247 1.00 43.25 145 SER A N 1
ATOM 1192 C CA . SER A 1 145 ? 8.919 7.089 -16.802 1.00 43.25 145 SER A CA 1
ATOM 1193 C C . SER A 1 145 ? 10.236 7.207 -17.540 1.00 43.25 145 SER A C 1
ATOM 1195 O O . SER A 1 145 ? 11.299 7.246 -16.904 1.00 43.25 145 SER A O 1
ATOM 1197 N N . VAL A 1 146 ? 10.173 7.074 -18.861 1.00 52.03 146 VAL A N 1
ATOM 1198 C CA . VAL A 1 146 ? 11.329 7.216 -19.721 1.00 52.03 146 VAL A CA 1
ATOM 1199 C C . VAL A 1 146 ? 11.695 8.672 -19.540 1.00 52.03 146 VAL A C 1
ATOM 1201 O O . VAL A 1 146 ? 10.990 9.569 -19.985 1.00 52.03 146 VAL A O 1
ATOM 1204 N N . SER A 1 147 ? 12.672 8.913 -18.672 1.00 54.75 147 SER A N 1
ATOM 1205 C CA . SER A 1 147 ? 12.882 10.251 -18.142 1.00 54.75 147 SER A CA 1
ATOM 1206 C C . SER A 1 147 ? 13.644 11.100 -19.144 1.00 54.75 147 SER A C 1
ATOM 1208 O O . SER A 1 147 ? 13.544 12.323 -19.065 1.00 54.75 147 SER A O 1
ATOM 1210 N N . LYS A 1 148 ? 14.410 10.466 -20.050 1.00 69.38 148 LYS A N 1
ATOM 1211 C CA . LYS A 1 148 ? 15.249 11.110 -21.067 1.00 69.38 148 LYS A CA 1
ATOM 1212 C C . LYS A 1 148 ? 15.558 10.157 -22.232 1.00 69.38 148 LYS A C 1
ATOM 1214 O O . LYS A 1 148 ? 16.080 9.068 -21.991 1.00 69.38 148 LYS A O 1
ATOM 1219 N N . THR A 1 149 ? 15.380 10.637 -23.462 1.00 80.94 149 THR A N 1
ATOM 1220 C CA . THR A 1 149 ? 15.928 10.027 -24.683 1.00 80.94 149 THR A CA 1
ATOM 1221 C C . THR A 1 149 ? 17.453 9.956 -24.613 1.00 80.94 149 THR A C 1
ATOM 1223 O O . THR A 1 149 ? 18.129 10.932 -24.264 1.00 80.94 149 THR A O 1
ATOM 1226 N N . VAL A 1 150 ? 18.026 8.799 -24.951 1.00 86.06 150 VAL A N 1
ATOM 1227 C CA . VAL A 1 150 ? 19.483 8.610 -24.983 1.00 86.06 150 VAL A CA 1
ATOM 1228 C C . VAL A 1 150 ? 20.049 9.015 -26.342 1.00 86.06 150 VAL A C 1
ATOM 1230 O O . VAL A 1 150 ? 19.734 8.398 -27.351 1.00 86.06 150 VAL A O 1
ATOM 1233 N N . PHE A 1 151 ? 20.962 9.988 -26.369 1.00 88.69 151 PHE A N 1
ATOM 1234 C CA . PHE A 1 151 ? 21.629 10.405 -27.608 1.00 88.69 151 PHE A CA 1
ATOM 1235 C C . PHE A 1 151 ? 22.977 9.706 -27.804 1.00 88.69 151 PHE A C 1
ATOM 1237 O O . PHE A 1 151 ? 23.846 9.781 -26.930 1.00 88.69 151 PHE A O 1
ATOM 1244 N N . PHE A 1 152 ? 23.183 9.047 -28.941 1.00 89.00 152 PHE A N 1
ATOM 1245 C CA . PHE A 1 152 ? 24.476 8.504 -29.370 1.00 89.00 152 PHE A CA 1
ATOM 1246 C C . PHE A 1 152 ? 25.121 9.410 -30.417 1.00 89.00 152 PHE A C 1
ATOM 1248 O O . PHE A 1 152 ? 24.430 10.046 -31.204 1.00 89.00 152 PHE A O 1
ATOM 1255 N N . ASN A 1 153 ? 26.450 9.434 -30.470 1.00 87.69 153 ASN A N 1
ATOM 1256 C CA . ASN A 1 153 ? 27.131 10.023 -31.620 1.00 87.69 153 ASN A CA 1
ATOM 1257 C C . ASN A 1 153 ? 26.974 9.069 -32.803 1.00 87.69 153 ASN A C 1
ATOM 1259 O O . ASN A 1 153 ? 26.994 7.850 -32.610 1.00 87.69 153 ASN A O 1
ATOM 1263 N N . ARG A 1 154 ? 26.856 9.603 -34.023 1.00 86.19 154 ARG A N 1
ATOM 1264 C CA . ARG A 1 154 ? 26.868 8.751 -35.214 1.00 86.19 154 ARG A CA 1
ATOM 1265 C C . ARG A 1 154 ? 28.174 7.957 -35.244 1.00 86.19 154 ARG A C 1
ATOM 1267 O O . ARG A 1 154 ? 29.244 8.550 -35.069 1.00 86.19 154 ARG A O 1
ATOM 1274 N N . PRO A 1 155 ? 28.111 6.628 -35.407 1.00 85.62 155 PRO A N 1
ATOM 1275 C CA . PRO A 1 155 ? 29.316 5.826 -35.415 1.00 85.62 155 PRO A CA 1
ATOM 1276 C C . PRO A 1 155 ? 30.164 6.200 -36.637 1.00 85.62 155 PRO A C 1
ATOM 1278 O O . PRO A 1 155 ? 29.637 6.442 -37.721 1.00 85.62 155 PRO A O 1
ATOM 1281 N N . GLY A 1 156 ? 31.479 6.289 -36.427 1.00 77.62 156 GLY A N 1
ATOM 1282 C CA . GLY A 1 156 ? 32.451 6.598 -37.474 1.00 77.62 156 GLY A CA 1
ATOM 1283 C C . GLY A 1 156 ? 32.750 5.389 -38.366 1.00 77.62 156 GLY A C 1
ATOM 1284 O O . GLY A 1 156 ? 31.847 4.664 -38.775 1.00 77.62 156 GLY A O 1
ATOM 1285 N N . GLY A 1 157 ? 34.032 5.161 -38.665 1.00 82.06 157 GLY A N 1
ATOM 1286 C CA . GLY A 1 157 ? 34.472 4.084 -39.559 1.00 82.06 157 GLY A CA 1
ATOM 1287 C C . GLY A 1 157 ? 33.915 2.704 -39.190 1.00 82.06 157 GLY A C 1
ATOM 1288 O O . GLY A 1 157 ? 33.902 2.317 -38.022 1.00 82.06 157 GLY A O 1
ATOM 1289 N N . ILE A 1 158 ? 33.473 1.966 -40.210 1.00 87.12 158 ILE A N 1
ATOM 1290 C CA . ILE A 1 158 ? 32.893 0.627 -40.072 1.00 87.12 158 ILE A CA 1
ATOM 1291 C C . ILE A 1 158 ? 33.970 -0.345 -39.582 1.00 87.12 158 ILE A C 1
ATOM 1293 O O . ILE A 1 158 ? 35.047 -0.448 -40.170 1.00 87.12 158 ILE A O 1
ATOM 1297 N N . THR A 1 159 ? 33.663 -1.092 -38.523 1.00 89.44 159 THR A N 1
ATOM 1298 C CA . THR A 1 159 ? 34.531 -2.149 -37.988 1.00 89.44 159 THR A CA 1
ATOM 1299 C C . THR A 1 159 ? 33.813 -3.496 -37.963 1.00 89.44 159 THR A C 1
ATOM 1301 O O . THR A 1 159 ? 32.597 -3.584 -38.125 1.00 89.44 159 THR A O 1
ATOM 1304 N N . LYS A 1 160 ? 34.569 -4.571 -37.701 1.00 90.94 160 LYS A N 1
ATOM 1305 C CA . LYS A 1 160 ? 34.035 -5.935 -37.533 1.00 90.94 160 LYS A CA 1
ATOM 1306 C C . LYS A 1 160 ? 33.270 -6.147 -36.214 1.00 90.94 160 LYS A C 1
ATOM 1308 O O . LYS A 1 160 ? 32.753 -7.238 -35.999 1.00 90.94 160 LYS A O 1
ATOM 1313 N N . PHE A 1 161 ? 33.195 -5.137 -35.341 1.00 90.00 161 PHE A N 1
ATOM 1314 C CA . PHE A 1 161 ? 32.581 -5.237 -34.010 1.00 90.00 161 PHE A CA 1
ATOM 1315 C C . PHE A 1 161 ? 31.478 -4.182 -33.794 1.00 90.00 161 PHE A C 1
ATOM 1317 O O . PHE A 1 161 ? 31.608 -3.307 -32.932 1.00 90.00 161 PHE A O 1
ATOM 1324 N N . PRO A 1 162 ? 30.391 -4.218 -34.583 1.00 91.88 162 PRO A N 1
ATOM 1325 C CA . PRO A 1 162 ? 29.267 -3.303 -34.422 1.00 91.88 162 PRO A CA 1
ATOM 1326 C C . PRO A 1 162 ? 28.444 -3.604 -33.163 1.00 91.88 162 PRO A C 1
ATOM 1328 O O . PRO A 1 162 ? 28.276 -4.756 -32.757 1.00 91.88 162 PRO A O 1
ATOM 1331 N N . VAL A 1 163 ? 27.876 -2.559 -32.570 1.00 91.44 163 VAL A N 1
ATOM 1332 C CA . VAL A 1 163 ? 26.834 -2.641 -31.542 1.00 91.44 163 VAL A CA 1
ATOM 1333 C C . VAL A 1 163 ? 25.563 -2.029 -32.112 1.00 91.44 163 VAL A C 1
ATOM 1335 O O . VAL A 1 163 ? 25.598 -0.919 -32.645 1.00 91.44 163 VAL A O 1
ATOM 1338 N N . TYR A 1 164 ? 24.451 -2.748 -31.989 1.00 92.94 164 TYR A N 1
ATOM 1339 C CA . TYR A 1 164 ? 23.175 -2.378 -32.593 1.00 92.94 164 TYR A CA 1
ATOM 1340 C C . TYR A 1 164 ? 22.130 -2.023 -31.542 1.00 92.94 164 TYR A C 1
ATOM 1342 O O . TYR A 1 164 ? 22.117 -2.602 -30.457 1.00 92.94 164 TYR A O 1
ATOM 1350 N N . LEU A 1 165 ? 21.205 -1.142 -31.908 1.00 91.25 165 LEU A N 1
ATOM 1351 C CA . LEU A 1 165 ? 19.916 -0.986 -31.241 1.00 91.25 165 LEU A CA 1
ATOM 1352 C C . LEU A 1 165 ? 18.786 -1.095 -32.264 1.00 91.25 165 LEU A C 1
ATOM 1354 O O . LEU A 1 165 ? 18.986 -0.866 -33.457 1.00 91.25 165 LEU A O 1
ATOM 1358 N N . LEU A 1 166 ? 17.603 -1.484 -31.793 1.00 90.56 166 LEU A N 1
ATOM 1359 C CA . LEU A 1 166 ? 16.406 -1.516 -32.622 1.00 90.56 166 LEU A CA 1
ATOM 1360 C C . LEU A 1 166 ? 15.847 -0.095 -32.750 1.00 90.56 166 LEU A C 1
ATOM 1362 O O . LEU A 1 166 ? 15.698 0.600 -31.746 1.00 90.56 166 LEU A O 1
ATOM 1366 N N . SER A 1 167 ? 15.554 0.325 -33.975 1.00 78.69 167 SER A N 1
ATOM 1367 C CA . SER A 1 167 ? 14.823 1.561 -34.253 1.00 78.69 167 SER A CA 1
ATOM 1368 C C . SER A 1 167 ? 13.335 1.347 -34.011 1.00 78.69 167 SER A C 1
ATOM 1370 O O . SER A 1 167 ? 12.747 0.461 -34.627 1.00 78.69 167 SER A O 1
ATOM 1372 N N . GLU A 1 168 ? 12.701 2.166 -33.172 1.00 73.88 168 GLU A N 1
ATOM 1373 C CA . GLU A 1 168 ? 11.240 2.113 -33.010 1.00 73.88 168 GLU A CA 1
ATOM 1374 C C . GLU A 1 168 ? 10.493 2.556 -34.276 1.00 73.88 168 GLU A C 1
ATOM 1376 O O . GLU A 1 168 ? 9.392 2.083 -34.539 1.00 73.88 168 GLU A O 1
ATOM 1381 N N . LEU A 1 169 ? 11.106 3.421 -35.092 1.00 74.94 169 LEU A N 1
ATOM 1382 C CA . LEU A 1 169 ? 10.489 3.956 -36.308 1.00 74.94 169 LEU A CA 1
ATOM 1383 C C . LEU A 1 169 ? 10.502 2.958 -37.470 1.00 74.94 169 LEU A C 1
ATOM 1385 O O . LEU A 1 169 ? 9.555 2.917 -38.249 1.00 74.94 169 LEU A O 1
ATOM 1389 N N . SER A 1 170 ? 11.582 2.183 -37.611 1.00 77.81 170 SER A N 1
ATOM 1390 C CA . SER A 1 170 ? 11.774 1.278 -38.755 1.00 77.81 170 SER A CA 1
ATOM 1391 C C . SER A 1 170 ? 11.761 -0.205 -38.391 1.00 77.81 170 SER A C 1
ATOM 1393 O O . SER A 1 170 ? 11.685 -1.044 -39.282 1.00 77.81 170 SER A O 1
ATOM 1395 N N . GLY A 1 171 ? 11.861 -0.563 -37.108 1.00 80.00 171 GLY A N 1
ATOM 1396 C CA . GLY A 1 171 ? 12.017 -1.954 -36.668 1.00 80.00 171 GLY A CA 1
ATOM 1397 C C . GLY A 1 171 ? 13.360 -2.582 -37.061 1.00 80.00 171 GLY A C 1
ATOM 1398 O O . GLY A 1 171 ? 13.577 -3.773 -36.843 1.00 80.00 171 GLY A O 1
ATOM 1399 N N . GLU A 1 172 ? 14.277 -1.803 -37.635 1.00 86.38 172 GLU A N 1
ATOM 1400 C CA . GLU A 1 172 ? 15.571 -2.287 -38.104 1.00 86.38 172 GLU A CA 1
ATOM 1401 C C . GLU A 1 172 ? 16.648 -2.182 -37.022 1.00 86.38 172 GLU A C 1
ATOM 1403 O O . GLU A 1 172 ? 16.598 -1.340 -36.120 1.00 86.38 172 GLU A O 1
ATOM 1408 N N . ARG A 1 173 ? 17.666 -3.041 -37.130 1.00 89.75 173 ARG A N 1
ATOM 1409 C CA . ARG A 1 173 ? 18.858 -2.992 -36.277 1.00 89.75 173 ARG A CA 1
ATOM 1410 C C . ARG A 1 173 ? 19.830 -1.953 -36.821 1.00 89.75 173 ARG A C 1
ATOM 1412 O O . ARG A 1 173 ? 20.519 -2.201 -37.807 1.00 89.75 173 ARG A O 1
ATOM 1419 N N . ILE A 1 174 ? 19.927 -0.819 -36.141 1.00 90.75 174 ILE A N 1
ATOM 1420 C CA . ILE A 1 174 ? 20.810 0.282 -36.523 1.00 90.75 174 ILE A CA 1
ATOM 1421 C C . ILE A 1 174 ? 22.123 0.176 -35.737 1.00 90.75 174 ILE A C 1
ATOM 1423 O O . ILE A 1 174 ? 22.084 0.040 -34.510 1.00 90.75 174 ILE A O 1
ATOM 1427 N N . PRO A 1 175 ? 23.295 0.230 -36.399 1.00 90.88 175 P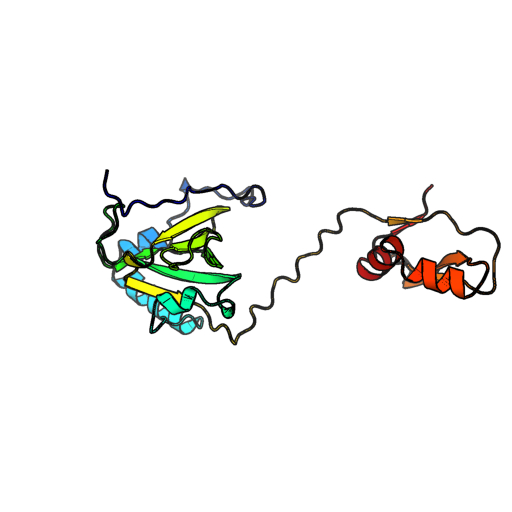RO A N 1
ATOM 1428 C CA . PRO A 1 175 ? 24.572 0.293 -35.702 1.00 90.88 175 PRO A CA 1
ATOM 1429 C C . PRO A 1 175 ? 24.697 1.648 -34.998 1.00 90.88 175 PRO A C 1
ATOM 1431 O O . PRO A 1 175 ? 24.617 2.697 -35.632 1.00 90.88 175 PRO A O 1
ATOM 1434 N N . ILE A 1 176 ? 24.911 1.627 -33.686 1.00 91.88 176 ILE A N 1
ATOM 1435 C CA . ILE A 1 176 ? 25.085 2.831 -32.856 1.00 91.88 176 ILE A CA 1
ATOM 1436 C C . ILE A 1 176 ? 26.539 3.049 -32.427 1.00 91.88 176 ILE A C 1
ATOM 1438 O O . ILE A 1 176 ? 26.898 4.129 -31.965 1.00 91.88 176 ILE A O 1
ATOM 1442 N N . TYR A 1 177 ? 27.385 2.026 -32.559 1.00 91.19 177 TYR A N 1
ATOM 1443 C CA . TYR A 1 177 ? 28.802 2.088 -32.222 1.00 91.19 177 TYR A CA 1
ATOM 1444 C C . TYR A 1 177 ? 29.583 1.042 -33.021 1.00 91.19 177 TYR A C 1
ATOM 1446 O O . TYR A 1 177 ? 29.160 -0.109 -33.114 1.00 91.19 177 TYR A O 1
ATOM 1454 N N . TYR A 1 178 ? 30.734 1.433 -33.567 1.00 92.00 178 TYR A N 1
ATOM 1455 C CA . TYR A 1 178 ? 31.711 0.517 -34.154 1.00 92.00 178 TYR A CA 1
ATOM 1456 C C . TYR A 1 178 ? 32.898 0.399 -33.202 1.00 92.00 178 TYR A C 1
ATOM 1458 O O . TYR A 1 178 ? 33.699 1.324 -33.066 1.00 92.00 178 TYR A O 1
ATOM 1466 N N . ALA A 1 179 ? 32.997 -0.732 -32.506 1.00 88.44 179 ALA A N 1
ATOM 1467 C CA . ALA A 1 179 ? 34.086 -0.976 -31.575 1.00 88.44 179 ALA A CA 1
ATOM 1468 C C . ALA A 1 179 ? 35.373 -1.353 -32.320 1.00 88.44 179 ALA A C 1
ATOM 1470 O O . ALA A 1 179 ? 35.335 -1.972 -33.385 1.00 88.44 179 ALA A O 1
ATOM 1471 N N . ARG A 1 180 ? 36.534 -1.021 -31.751 1.00 89.62 180 ARG A N 1
ATOM 1472 C CA . ARG A 1 180 ? 37.834 -1.416 -32.321 1.00 89.62 180 ARG A CA 1
ATOM 1473 C C . ARG A 1 180 ? 38.068 -2.928 -32.235 1.00 89.62 180 ARG A C 1
ATOM 1475 O O . ARG A 1 180 ? 38.639 -3.516 -33.148 1.00 89.62 180 ARG A O 1
ATOM 1482 N N . ASP A 1 181 ? 37.632 -3.531 -31.137 1.00 91.75 181 ASP A N 1
ATOM 1483 C CA . ASP A 1 181 ? 37.827 -4.935 -30.794 1.00 91.75 181 ASP A CA 1
ATOM 1484 C C . ASP A 1 181 ? 36.627 -5.477 -29.999 1.00 91.75 181 ASP A C 1
ATOM 1486 O O . ASP A 1 181 ? 35.732 -4.732 -29.581 1.00 91.75 181 ASP A O 1
ATOM 1490 N N . LYS A 1 182 ? 36.625 -6.796 -29.784 1.00 91.50 182 LYS A N 1
ATOM 1491 C CA . LYS A 1 182 ? 35.582 -7.503 -29.033 1.00 91.50 182 LYS A CA 1
ATOM 1492 C C . LYS A 1 182 ? 35.459 -7.008 -27.585 1.00 91.50 182 LYS A C 1
ATOM 1494 O O . LYS A 1 182 ? 34.350 -6.829 -27.097 1.00 91.50 182 LYS A O 1
ATOM 1499 N N . TYR A 1 183 ? 36.577 -6.714 -26.921 1.00 92.25 183 TYR A N 1
ATOM 1500 C CA . TYR A 1 183 ? 36.567 -6.204 -25.546 1.00 92.25 183 TYR A CA 1
ATOM 1501 C C . TYR A 1 183 ? 35.843 -4.850 -25.442 1.00 92.25 183 TYR A C 1
ATOM 1503 O O . TYR A 1 183 ? 35.012 -4.633 -24.562 1.00 92.25 183 TYR A O 1
ATOM 1511 N N . SER A 1 184 ? 36.105 -3.940 -26.378 1.00 89.19 184 SER A N 1
ATOM 1512 C CA . SER A 1 184 ? 35.467 -2.625 -26.448 1.00 89.19 184 SER A CA 1
ATOM 1513 C C . SER A 1 184 ? 33.980 -2.730 -26.786 1.00 89.19 184 SER A C 1
ATOM 1515 O O . SER A 1 184 ? 33.179 -1.954 -26.263 1.00 89.19 184 SER A O 1
ATOM 1517 N N . GLN A 1 185 ? 33.602 -3.706 -27.617 1.00 93.31 185 GLN A N 1
ATOM 1518 C CA . GLN A 1 185 ? 32.208 -4.023 -27.929 1.00 93.31 185 GLN A CA 1
ATOM 1519 C C . GLN A 1 185 ? 31.455 -4.465 -26.668 1.00 93.31 185 GLN A C 1
ATOM 1521 O O . GLN A 1 185 ? 30.417 -3.893 -26.335 1.00 93.31 185 GLN A O 1
ATOM 1526 N N . GLU A 1 186 ? 32.008 -5.432 -25.935 1.00 91.88 186 GLU A N 1
ATOM 1527 C CA . GLU A 1 186 ? 31.434 -5.953 -24.691 1.00 91.88 186 GLU A CA 1
ATOM 1528 C C . GLU A 1 186 ? 31.337 -4.859 -23.623 1.00 91.88 186 GLU A C 1
ATOM 1530 O O . GLU A 1 186 ? 30.298 -4.696 -22.983 1.00 91.88 186 GLU A O 1
ATOM 1535 N N . ARG A 1 187 ? 32.381 -4.034 -23.480 1.00 93.06 187 ARG A N 1
ATOM 1536 C CA . ARG A 1 187 ? 32.396 -2.941 -22.503 1.00 93.06 187 ARG A CA 1
ATOM 1537 C C . ARG A 1 187 ? 31.369 -1.854 -22.827 1.00 93.06 187 ARG A C 1
ATOM 1539 O O . ARG A 1 187 ? 30.747 -1.309 -21.916 1.00 93.06 187 ARG A O 1
ATOM 1546 N N . PHE A 1 188 ? 31.170 -1.538 -24.108 1.00 91.75 188 PHE A N 1
ATOM 1547 C CA . PHE A 1 188 ? 30.141 -0.593 -24.540 1.00 91.75 188 PHE A CA 1
ATOM 1548 C C . PHE A 1 188 ? 28.733 -1.165 -24.325 1.00 91.75 188 PHE A C 1
ATOM 1550 O O . PHE A 1 188 ? 27.870 -0.471 -23.781 1.00 91.75 188 PHE A O 1
ATOM 1557 N N . ALA A 1 189 ? 28.520 -2.440 -24.661 1.00 92.06 189 ALA A N 1
ATOM 1558 C CA . ALA A 1 189 ? 27.264 -3.142 -24.417 1.00 92.06 189 ALA A CA 1
ATOM 1559 C C . ALA A 1 189 ? 26.953 -3.288 -22.916 1.00 92.06 189 ALA A C 1
ATOM 1561 O O . ALA A 1 189 ? 25.794 -3.292 -22.524 1.00 92.06 189 ALA A O 1
ATOM 1562 N N . ALA A 1 190 ? 27.955 -3.341 -22.039 1.00 90.81 190 ALA A N 1
ATOM 1563 C CA . ALA A 1 190 ? 27.749 -3.343 -20.588 1.00 90.81 190 ALA A CA 1
ATOM 1564 C C . ALA A 1 190 ? 27.485 -1.942 -19.998 1.00 90.81 190 ALA A C 1
ATOM 1566 O O . ALA A 1 190 ? 27.182 -1.811 -18.810 1.00 90.81 190 ALA A O 1
ATOM 1567 N N . SER A 1 191 ? 27.609 -0.872 -20.790 1.00 91.25 191 SER A N 1
ATOM 1568 C CA . SER A 1 191 ? 27.456 0.491 -20.280 1.00 91.25 191 SER A CA 1
ATOM 1569 C C . SER A 1 191 ? 26.020 0.774 -19.829 1.00 91.25 191 SER A C 1
ATOM 1571 O O . SER A 1 191 ? 25.051 0.373 -20.474 1.00 91.25 191 SER A O 1
ATOM 1573 N N . LYS A 1 192 ? 25.868 1.550 -18.746 1.00 88.25 192 LYS A N 1
ATOM 1574 C CA . LYS A 1 192 ? 24.546 1.976 -18.246 1.00 88.25 192 LYS A CA 1
ATOM 1575 C C . LYS A 1 192 ? 23.725 2.697 -19.321 1.00 88.25 192 LYS A C 1
ATOM 1577 O O . LYS A 1 192 ? 22.513 2.535 -19.365 1.00 88.25 192 LYS A O 1
ATOM 1582 N N . LYS A 1 193 ? 24.393 3.463 -20.192 1.00 88.94 193 LYS A N 1
ATOM 1583 C CA . LYS A 1 193 ? 23.778 4.206 -21.299 1.00 88.94 193 LYS A CA 1
ATOM 1584 C C . LYS A 1 193 ? 23.179 3.268 -22.351 1.00 88.94 193 LYS A C 1
ATOM 1586 O O . LYS A 1 193 ? 22.020 3.434 -22.712 1.00 88.94 193 LYS A O 1
ATOM 1591 N N . TYR A 1 194 ? 23.946 2.270 -22.797 1.00 90.94 194 TYR A N 1
ATOM 1592 C CA . TYR A 1 194 ? 23.460 1.257 -23.735 1.00 90.94 194 TYR A CA 1
ATOM 1593 C C . TYR A 1 194 ? 22.347 0.405 -23.126 1.00 90.94 194 TYR A C 1
ATOM 1595 O O . TYR A 1 194 ? 21.304 0.233 -23.741 1.00 90.94 194 TYR A O 1
ATOM 1603 N N . GLN A 1 195 ? 22.540 -0.083 -21.899 1.00 91.12 195 GLN A N 1
ATOM 1604 C CA . GLN A 1 195 ? 21.552 -0.919 -21.213 1.00 91.12 195 GLN A CA 1
ATOM 1605 C C . GLN A 1 195 ? 20.235 -0.178 -20.968 1.00 91.12 195 GLN A C 1
ATOM 1607 O O . GLN A 1 195 ? 19.169 -0.779 -21.062 1.00 91.12 195 GLN A O 1
ATOM 1612 N N . TYR A 1 196 ? 20.291 1.129 -20.692 1.00 87.06 196 TYR A N 1
ATOM 1613 C CA . TYR A 1 196 ? 19.094 1.960 -20.611 1.00 87.06 196 TYR A CA 1
ATOM 1614 C C . TYR A 1 196 ? 18.390 2.039 -21.968 1.00 87.06 196 TYR A C 1
ATOM 1616 O O . TYR A 1 196 ? 17.237 1.639 -22.048 1.00 87.06 196 TYR A O 1
ATOM 1624 N N . ALA A 1 197 ? 19.096 2.439 -23.032 1.00 88.12 197 ALA A N 1
ATOM 1625 C CA . ALA A 1 197 ? 18.530 2.552 -24.379 1.00 88.12 197 ALA A CA 1
ATOM 1626 C C . ALA A 1 197 ? 17.952 1.223 -24.907 1.00 88.12 197 ALA A C 1
ATOM 1628 O O . ALA A 1 197 ? 16.863 1.202 -25.470 1.00 88.12 197 ALA A O 1
ATOM 1629 N N . LEU A 1 198 ? 18.640 0.102 -24.666 1.00 89.31 198 LEU A N 1
ATOM 1630 C CA . LEU A 1 198 ? 18.173 -1.241 -25.023 1.00 89.31 198 LEU A CA 1
ATOM 1631 C C . LEU A 1 198 ? 16.878 -1.614 -24.290 1.00 89.31 198 LEU A C 1
ATOM 1633 O O . LEU A 1 198 ? 16.023 -2.298 -24.843 1.00 89.31 198 LEU A O 1
ATOM 1637 N N . LYS A 1 199 ? 16.747 -1.187 -23.032 1.00 85.31 199 LYS A N 1
ATOM 1638 C CA . LYS A 1 199 ? 15.595 -1.487 -22.183 1.00 85.31 199 LYS A CA 1
ATOM 1639 C C . LYS A 1 199 ? 14.402 -0.574 -22.464 1.00 85.31 199 LYS A C 1
ATOM 1641 O O . LYS A 1 199 ? 13.271 -1.030 -22.318 1.00 85.31 199 LYS A O 1
ATOM 1646 N N . THR A 1 200 ? 14.643 0.697 -22.785 1.00 82.94 200 THR A N 1
ATOM 1647 C CA . THR A 1 200 ? 13.592 1.708 -22.966 1.00 82.94 200 THR A CA 1
ATOM 1648 C C . THR A 1 200 ? 13.148 1.884 -24.407 1.00 82.94 200 THR A C 1
ATOM 1650 O O . THR A 1 200 ? 12.074 2.433 -24.596 1.00 82.94 200 THR A O 1
ATOM 1653 N N . GLY A 1 201 ? 13.952 1.498 -25.401 1.00 82.81 201 GLY A N 1
ATOM 1654 C CA . GLY A 1 201 ? 13.670 1.771 -26.818 1.00 82.81 201 GLY A CA 1
ATOM 1655 C C . GLY A 1 201 ? 13.866 3.239 -27.229 1.00 82.81 201 GLY A C 1
ATOM 1656 O O . GLY A 1 201 ? 14.156 3.515 -28.386 1.00 82.81 201 GLY A O 1
ATOM 1657 N N . ASP A 1 202 ? 13.831 4.169 -26.270 1.00 83.69 202 ASP A N 1
ATOM 1658 C CA . ASP A 1 202 ? 13.976 5.612 -26.488 1.00 83.69 202 ASP A CA 1
ATOM 1659 C C . ASP A 1 202 ? 15.442 6.077 -26.613 1.00 83.69 202 ASP A C 1
ATOM 1661 O O . ASP A 1 202 ? 16.145 6.350 -25.626 1.00 83.69 202 ASP A O 1
ATOM 1665 N N . TRP A 1 203 ? 15.916 6.162 -27.854 1.00 90.00 203 TRP A N 1
ATOM 1666 C CA . TRP A 1 203 ? 17.244 6.659 -28.202 1.00 90.00 203 TRP A CA 1
ATOM 1667 C C . TRP A 1 203 ? 17.256 7.337 -29.578 1.00 90.00 203 TRP A C 1
ATOM 1669 O O . TRP A 1 203 ? 16.412 7.074 -30.431 1.00 90.00 203 TRP A O 1
ATOM 1679 N N . ASN A 1 204 ? 18.234 8.215 -29.812 1.00 88.50 204 ASN A N 1
ATOM 1680 C CA . ASN A 1 204 ? 18.440 8.871 -31.105 1.00 88.50 204 ASN A CA 1
ATOM 1681 C C . ASN A 1 204 ? 19.925 9.212 -31.328 1.00 88.50 204 ASN A C 1
ATOM 1683 O O . ASN A 1 204 ? 20.751 9.057 -30.426 1.00 88.50 204 ASN A O 1
ATOM 1687 N N . PHE A 1 205 ? 20.289 9.688 -32.516 1.00 88.50 205 PHE A N 1
ATOM 1688 C CA . PHE A 1 205 ? 21.598 10.292 -32.743 1.00 88.50 205 PHE A CA 1
ATOM 1689 C C . PHE A 1 205 ? 21.590 11.765 -32.334 1.00 88.50 205 PHE A C 1
ATOM 1691 O O . PHE A 1 205 ? 20.625 12.483 -32.589 1.00 88.50 205 PHE A O 1
ATOM 1698 N N . SER A 1 206 ? 22.670 12.226 -31.705 1.00 85.44 206 SER A N 1
ATOM 1699 C CA . SER A 1 206 ? 22.916 13.658 -31.546 1.00 85.44 206 SER A CA 1
ATOM 1700 C C . SER A 1 206 ? 23.067 14.290 -32.932 1.00 85.44 206 SER A C 1
ATOM 1702 O O . SER A 1 206 ? 23.847 13.784 -33.747 1.00 85.44 206 SER A O 1
ATOM 1704 N N . THR A 1 207 ? 22.309 15.356 -33.189 1.00 68.44 207 THR A N 1
ATOM 1705 C CA . THR A 1 207 ? 22.532 16.277 -34.316 1.00 68.44 207 THR A CA 1
ATOM 1706 C C . THR A 1 207 ? 23.906 16.913 -34.257 1.00 68.44 207 THR A C 1
ATOM 1708 O O . THR A 1 207 ? 24.341 17.242 -33.129 1.00 68.44 207 THR A O 1
#

Sequence (207 aa):
MNPNLQMYERKEDINTVHRPDFNPRRYNSIQDRVNSDPEFEKMYIDKLISEGWYKLLDNRSILSEEMKGRHFKYRLNGKSLSGAKKGTFRSGGIIIGRSNDDDDGKYIMYKAYNGRIFPLQISDILEIYTKDPSIKIQGSKKEQSVSKTVFFNRPGGITKFPVYLLSELSGERIPIYYARDKYSQERFAASKKYQYALKTGDWNFST

Secondary structure (DSSP, 8-state):
--TTS--SPPEE-TT----TT--GGG---HHHHHHH-HHHHHHHHHHHHHTTEEE-SSGGGGGSGGGTT-EEEEEE-S-STT-PPTT-EEEEEEEEE--TT-TT--EEEEEETTSEEEEEEGGGEEEEEEE-TTS------------SPEEEPPP-S--SEEEEEE-TTT--EEEEEEESSHHHHHHHHTSHHHHHHHHH--EEE--

pLDDT: mean 82.05, std 13.49, range [38.25, 95.25]